Protein AF-A0A6V7NHJ5-F1 (afdb_monomer_lite)

InterPro domains:
  IPR012312 Hemerythrin-like [PF01814] (32-177)

pLDDT: mean 82.5, std 18.67, range [29.53, 98.19]

Structure (mmCIF, N/CA/C/O backbone):
data_AF-A0A6V7NHJ5-F1
#
_entry.id   AF-A0A6V7NHJ5-F1
#
loop_
_atom_site.group_PDB
_atom_site.id
_atom_site.type_symbol
_atom_site.label_atom_id
_atom_site.label_alt_id
_atom_site.label_comp_id
_atom_site.label_asym_id
_atom_site.label_entity_id
_atom_site.label_seq_id
_atom_site.pdbx_PDB_ins_code
_atom_site.Cartn_x
_atom_site.Cartn_y
_atom_site.Cartn_z
_atom_site.occupancy
_atom_site.B_iso_or_equiv
_atom_site.auth_seq_id
_atom_site.auth_comp_id
_atom_site.auth_asym_id
_atom_site.auth_atom_id
_atom_site.pdbx_PDB_model_num
ATOM 1 N N . MET A 1 1 ? 15.999 -22.457 -42.730 1.00 49.28 1 MET A N 1
ATOM 2 C CA . MET A 1 1 ? 14.654 -22.667 -42.147 1.00 49.28 1 MET A CA 1
ATOM 3 C C . MET A 1 1 ? 14.148 -21.430 -41.409 1.00 49.28 1 MET A C 1
ATOM 5 O O . MET A 1 1 ? 13.161 -20.886 -41.867 1.00 49.28 1 MET A O 1
ATOM 9 N N . LEU A 1 2 ? 14.834 -20.917 -40.376 1.00 40.62 2 LEU A N 1
ATOM 10 C CA . LEU A 1 2 ? 14.419 -19.699 -39.641 1.00 40.62 2 LEU A CA 1
ATOM 11 C C . LEU A 1 2 ? 14.193 -18.469 -40.549 1.00 40.62 2 LEU A C 1
ATOM 13 O O . LEU A 1 2 ? 13.114 -17.897 -40.543 1.00 40.62 2 LEU A O 1
ATOM 17 N N . ARG A 1 3 ? 15.122 -18.180 -41.473 1.00 47.75 3 ARG A N 1
ATOM 18 C CA . ARG A 1 3 ? 14.965 -17.109 -42.485 1.00 47.75 3 ARG A CA 1
ATOM 19 C C . ARG A 1 3 ? 13.782 -17.285 -43.456 1.00 47.75 3 ARG A C 1
ATOM 21 O O . ARG A 1 3 ? 13.310 -16.309 -44.022 1.00 47.75 3 ARG A O 1
ATOM 28 N N . TYR A 1 4 ? 13.321 -18.519 -43.677 1.00 51.75 4 TYR A N 1
ATOM 29 C CA . TYR A 1 4 ? 12.166 -18.808 -44.541 1.00 51.75 4 TYR A CA 1
ATOM 30 C C . TYR A 1 4 ? 10.847 -18.572 -43.789 1.00 51.75 4 TYR A C 1
ATOM 32 O O . TYR A 1 4 ? 9.878 -18.099 -44.377 1.00 51.75 4 TYR A O 1
ATOM 40 N N . VAL A 1 5 ? 10.837 -18.828 -42.476 1.00 51.75 5 VAL A N 1
ATOM 41 C CA . VAL A 1 5 ? 9.708 -18.529 -41.584 1.00 51.75 5 VAL A CA 1
ATOM 42 C C . VAL A 1 5 ? 9.553 -17.014 -41.398 1.00 51.75 5 VAL A C 1
ATOM 44 O O . VAL A 1 5 ? 8.453 -16.509 -41.607 1.00 51.75 5 VAL A O 1
ATOM 47 N N . ASP A 1 6 ? 10.650 -16.280 -41.168 1.00 47.84 6 ASP A N 1
ATOM 48 C CA . ASP A 1 6 ? 10.638 -14.806 -41.054 1.00 47.84 6 ASP A CA 1
ATOM 49 C C . ASP A 1 6 ? 10.132 -14.107 -42.328 1.00 47.84 6 ASP A C 1
ATOM 51 O O . ASP A 1 6 ? 9.503 -13.054 -42.264 1.00 47.84 6 ASP A O 1
ATOM 55 N N . SER A 1 7 ? 10.365 -14.704 -43.504 1.00 58.22 7 SER A N 1
ATOM 56 C CA . SER A 1 7 ? 9.897 -14.154 -44.786 1.00 58.22 7 SER A CA 1
ATOM 57 C C . SER A 1 7 ? 8.398 -14.348 -45.043 1.00 58.22 7 SER A C 1
ATOM 59 O O . SER A 1 7 ? 7.816 -13.618 -45.844 1.00 58.22 7 SER A O 1
ATOM 61 N N . ARG A 1 8 ? 7.764 -15.329 -44.381 1.00 58.19 8 ARG A N 1
ATOM 62 C CA . ARG A 1 8 ? 6.320 -15.606 -44.502 1.00 58.19 8 ARG A CA 1
ATOM 63 C C . ARG A 1 8 ? 5.488 -14.977 -43.392 1.00 58.19 8 ARG A C 1
ATOM 65 O O . ARG A 1 8 ? 4.298 -14.757 -43.595 1.00 58.19 8 ARG A O 1
ATOM 72 N N . PHE A 1 9 ? 6.108 -14.693 -42.254 1.00 51.91 9 PHE A N 1
ATOM 73 C CA . PHE A 1 9 ? 5.481 -14.056 -41.106 1.00 51.91 9 PHE A CA 1
ATOM 74 C C . PHE A 1 9 ? 6.387 -12.913 -40.652 1.00 51.91 9 PHE A C 1
ATOM 76 O O . PHE A 1 9 ? 7.114 -13.076 -39.670 1.00 51.91 9 PHE A O 1
ATOM 83 N N . PRO A 1 10 ? 6.412 -11.779 -41.383 1.00 55.50 10 PRO A N 1
ATOM 84 C CA . PRO A 1 10 ? 7.157 -10.622 -40.920 1.00 55.50 10 PRO A CA 1
ATOM 85 C C . PRO A 1 10 ? 6.683 -10.300 -39.502 1.00 55.50 10 PRO A C 1
ATOM 87 O O . PRO A 1 10 ? 5.477 -10.250 -39.243 1.00 55.50 10 PRO A O 1
ATOM 90 N N . GLY A 1 11 ? 7.635 -10.154 -38.578 1.00 56.56 11 GLY A N 1
ATOM 91 C CA . GLY A 1 11 ? 7.342 -9.782 -37.198 1.00 56.56 11 GLY A CA 1
ATOM 92 C C . GLY A 1 11 ? 6.470 -8.520 -37.128 1.00 56.56 11 GLY A C 1
ATOM 93 O O . GLY A 1 11 ? 6.380 -7.776 -38.113 1.00 56.56 11 GLY A O 1
ATOM 94 N N . PRO A 1 12 ? 5.806 -8.268 -35.985 1.00 54.78 12 PRO A N 1
ATOM 95 C CA . PRO A 1 12 ? 4.902 -7.133 -35.843 1.00 54.78 12 PRO A CA 1
ATOM 96 C C . PRO A 1 12 ? 5.583 -5.831 -36.301 1.00 54.78 12 PRO A C 1
ATOM 98 O O . PRO A 1 12 ? 6.786 -5.664 -36.070 1.00 54.78 12 PRO A O 1
ATOM 101 N N . PRO A 1 13 ? 4.850 -4.906 -36.958 1.00 66.31 13 PRO A N 1
ATOM 102 C CA . PRO A 1 13 ? 5.416 -3.658 -37.459 1.00 66.31 13 PRO A CA 1
ATOM 103 C C . PRO A 1 13 ? 6.257 -2.963 -36.387 1.00 66.31 13 PRO A C 1
ATOM 105 O O . PRO A 1 13 ? 5.873 -2.952 -35.219 1.00 66.31 13 PRO A O 1
ATOM 108 N N . ARG A 1 14 ? 7.369 -2.319 -36.764 1.00 58.28 14 ARG A N 1
ATOM 109 C CA . ARG A 1 14 ? 8.253 -1.623 -35.805 1.00 58.28 14 ARG A CA 1
ATOM 110 C C . ARG A 1 14 ? 7.494 -0.630 -34.909 1.00 58.28 14 ARG A C 1
ATOM 112 O O . ARG A 1 14 ? 7.851 -0.459 -33.752 1.00 58.28 14 ARG A O 1
ATOM 119 N N . ALA A 1 15 ? 6.419 -0.034 -35.430 1.00 56.22 15 ALA A N 1
ATOM 120 C CA . ALA A 1 15 ? 5.497 0.816 -34.678 1.00 56.22 15 ALA A CA 1
ATOM 121 C C . ALA A 1 15 ? 4.674 0.051 -33.621 1.00 56.22 15 ALA A C 1
ATOM 123 O O . ALA A 1 15 ? 4.505 0.547 -32.517 1.00 56.22 15 ALA A O 1
ATOM 124 N N . ALA A 1 16 ? 4.213 -1.167 -33.920 1.00 57.69 16 ALA A N 1
ATOM 125 C CA . ALA A 1 16 ? 3.508 -2.024 -32.965 1.00 57.69 16 ALA A CA 1
ATOM 126 C C . ALA A 1 16 ? 4.452 -2.561 -31.876 1.00 57.69 16 ALA A C 1
ATOM 128 O O . ALA A 1 16 ? 4.078 -2.611 -30.710 1.00 57.69 16 ALA A O 1
ATOM 129 N N . ALA A 1 17 ? 5.697 -2.892 -32.235 1.00 60.09 17 ALA A N 1
ATOM 130 C CA . ALA A 1 17 ? 6.727 -3.263 -31.264 1.00 60.09 17 ALA A CA 1
ATOM 131 C C . ALA A 1 17 ? 7.108 -2.085 -30.345 1.00 60.09 17 ALA A C 1
ATOM 133 O O . ALA A 1 17 ? 7.302 -2.280 -29.150 1.00 60.09 17 ALA A O 1
ATOM 134 N N . ALA A 1 18 ? 7.175 -0.862 -30.884 1.00 59.06 18 ALA A N 1
ATOM 135 C CA . ALA A 1 18 ? 7.404 0.353 -30.101 1.00 59.06 18 ALA A CA 1
ATOM 136 C C . ALA A 1 18 ? 6.207 0.718 -29.202 1.00 59.06 18 ALA A C 1
ATOM 138 O O . ALA A 1 18 ? 6.410 1.161 -28.077 1.00 59.06 18 ALA A O 1
ATOM 139 N N . ALA A 1 19 ? 4.972 0.495 -29.662 1.00 60.00 19 ALA A N 1
ATOM 140 C CA . ALA A 1 19 ? 3.767 0.714 -28.862 1.00 60.00 19 ALA A CA 1
ATOM 141 C C . ALA A 1 19 ? 3.663 -0.282 -27.696 1.00 60.00 19 ALA A C 1
ATOM 143 O O . ALA A 1 19 ? 3.526 0.137 -26.554 1.00 60.00 19 ALA A O 1
ATOM 144 N N . ALA A 1 20 ? 3.832 -1.583 -27.960 1.00 61.34 20 ALA A N 1
ATOM 145 C CA . ALA A 1 20 ? 3.822 -2.615 -26.919 1.00 61.34 20 ALA A CA 1
ATOM 146 C C . ALA A 1 20 ? 4.923 -2.389 -25.867 1.00 61.34 20 ALA A C 1
ATOM 148 O O . ALA A 1 20 ? 4.725 -2.605 -24.678 1.00 61.34 20 ALA A O 1
ATOM 149 N N . ALA A 1 21 ? 6.078 -1.901 -26.312 1.00 60.56 21 ALA A N 1
ATOM 150 C CA . ALA A 1 21 ? 7.181 -1.508 -25.456 1.00 60.56 21 ALA A CA 1
ATOM 151 C C . ALA A 1 21 ? 6.863 -0.314 -24.541 1.00 60.56 21 ALA A C 1
ATOM 153 O O . ALA A 1 21 ? 7.194 -0.348 -23.359 1.00 60.56 21 ALA A O 1
ATOM 154 N N . ALA A 1 22 ? 6.224 0.728 -25.078 1.00 62.66 22 ALA A N 1
ATOM 155 C CA . ALA A 1 22 ? 5.780 1.877 -24.292 1.00 62.66 22 ALA A CA 1
ATOM 156 C C . ALA A 1 22 ? 4.669 1.488 -23.297 1.00 62.66 22 ALA A C 1
ATOM 158 O O . ALA A 1 22 ? 4.636 1.984 -22.175 1.00 62.66 22 ALA A O 1
ATOM 159 N N . GLU A 1 23 ? 3.786 0.561 -23.679 1.00 69.75 23 GLU A N 1
ATOM 160 C CA . GLU A 1 23 ? 2.755 0.001 -22.795 1.00 69.75 23 GLU A CA 1
ATOM 161 C C . GLU A 1 23 ? 3.326 -0.881 -21.673 1.00 69.75 23 GLU A C 1
ATOM 163 O O . GLU A 1 23 ? 2.729 -0.967 -20.599 1.00 69.75 23 GLU A O 1
ATOM 168 N N . GLU A 1 24 ? 4.446 -1.567 -21.909 1.00 69.25 24 GLU A N 1
ATOM 169 C CA . GLU A 1 24 ? 5.162 -2.352 -20.896 1.00 69.25 24 GLU A CA 1
ATOM 170 C C . GLU A 1 24 ? 5.926 -1.451 -19.917 1.00 69.25 24 GLU A C 1
ATOM 172 O O . GLU A 1 24 ? 5.906 -1.680 -18.710 1.00 69.25 24 GLU A O 1
ATOM 177 N N . GLU A 1 25 ? 6.549 -0.390 -20.423 1.00 67.06 25 GLU A N 1
ATOM 178 C CA . GLU A 1 25 ? 7.221 0.625 -19.613 1.00 67.06 25 GLU A CA 1
ATOM 179 C C . GLU A 1 25 ? 6.237 1.333 -18.678 1.00 67.06 25 GLU A C 1
ATOM 181 O O . GLU A 1 25 ? 6.418 1.325 -17.460 1.00 67.06 25 GLU A O 1
ATOM 186 N N . ALA A 1 26 ? 5.123 1.815 -19.232 1.00 79.19 26 ALA A N 1
ATOM 187 C CA . ALA A 1 26 ? 4.056 2.414 -18.445 1.00 79.19 26 ALA A CA 1
ATOM 188 C C . ALA A 1 26 ? 3.448 1.428 -17.430 1.00 79.19 26 ALA A C 1
ATOM 190 O O . ALA A 1 26 ? 2.890 1.864 -16.426 1.00 79.19 26 ALA A O 1
ATOM 191 N N . ALA A 1 27 ? 3.542 0.111 -17.658 1.00 87.56 27 ALA A N 1
ATOM 192 C CA . ALA A 1 27 ? 2.976 -0.886 -16.753 1.00 87.56 27 ALA A CA 1
ATOM 193 C C . ALA A 1 27 ? 3.747 -1.000 -15.431 1.00 87.56 27 ALA A C 1
ATOM 195 O O . ALA A 1 27 ? 3.109 -1.177 -14.396 1.00 87.56 27 ALA A O 1
ATOM 196 N N . ALA A 1 28 ? 5.080 -0.873 -15.437 1.00 89.44 28 ALA A N 1
ATOM 197 C CA . ALA A 1 28 ? 5.877 -0.933 -14.210 1.00 89.44 28 ALA A CA 1
ATOM 198 C C . ALA A 1 28 ? 5.588 0.279 -13.309 1.00 89.44 28 ALA A C 1
ATOM 200 O O . ALA A 1 28 ? 5.172 0.106 -12.164 1.00 89.44 28 ALA A O 1
ATOM 201 N N . ALA A 1 29 ? 5.700 1.494 -13.854 1.00 89.56 29 ALA A N 1
ATOM 202 C CA . ALA A 1 29 ? 5.351 2.724 -13.143 1.00 89.56 29 ALA A CA 1
ATOM 203 C C . ALA A 1 29 ? 3.889 2.730 -12.672 1.00 89.56 29 ALA A C 1
ATOM 205 O O . ALA A 1 29 ? 3.602 3.080 -11.526 1.00 89.56 29 ALA A O 1
ATOM 206 N N . ALA A 1 30 ? 2.954 2.286 -13.521 1.00 92.12 30 ALA A N 1
ATOM 207 C CA . ALA A 1 30 ? 1.550 2.184 -13.138 1.00 92.12 30 ALA A CA 1
ATOM 208 C C . ALA A 1 30 ? 1.328 1.179 -12.002 1.00 92.12 30 ALA A C 1
ATOM 210 O O . ALA A 1 30 ? 0.534 1.461 -11.108 1.00 92.12 30 ALA A O 1
ATOM 211 N N . ALA A 1 31 ? 2.011 0.030 -12.001 1.00 94.38 31 ALA A N 1
ATOM 212 C CA . ALA A 1 31 ? 1.888 -0.957 -10.930 1.00 94.38 31 ALA A CA 1
ATOM 213 C C . ALA A 1 31 ? 2.309 -0.375 -9.572 1.00 94.38 31 ALA A C 1
ATOM 215 O O . ALA A 1 31 ? 1.587 -0.558 -8.589 1.00 94.38 31 ALA A O 1
ATOM 216 N N . VAL A 1 32 ? 3.416 0.373 -9.537 1.00 95.06 32 VAL A N 1
ATOM 217 C CA . VAL A 1 32 ? 3.924 1.038 -8.326 1.00 95.06 32 VAL A CA 1
ATOM 218 C C . VAL A 1 32 ? 2.963 2.136 -7.859 1.00 95.06 32 VAL A C 1
ATOM 220 O O . VAL A 1 32 ? 2.490 2.101 -6.726 1.00 95.06 32 VAL A O 1
ATOM 223 N N . ALA A 1 33 ? 2.534 3.030 -8.755 1.00 95.56 33 ALA A N 1
ATOM 224 C CA . ALA A 1 33 ? 1.576 4.086 -8.412 1.00 95.56 33 ALA A CA 1
ATOM 225 C C . ALA A 1 33 ? 0.209 3.536 -7.948 1.00 95.56 33 ALA A C 1
ATOM 227 O O . ALA A 1 33 ? -0.485 4.142 -7.130 1.00 95.56 33 ALA A O 1
ATOM 228 N N . LEU A 1 34 ? -0.223 2.381 -8.465 1.00 97.19 34 LEU A N 1
ATOM 229 C CA . LEU A 1 34 ? -1.427 1.696 -7.983 1.00 97.19 34 LEU A CA 1
ATOM 230 C C . LEU A 1 34 ? -1.197 1.089 -6.592 1.00 97.19 34 LEU A C 1
ATOM 232 O O . LEU A 1 34 ? -2.101 1.124 -5.753 1.00 97.19 34 LEU A O 1
ATOM 236 N N . GLN A 1 35 ? 0.009 0.593 -6.307 1.00 96.88 35 GLN A N 1
ATOM 237 C CA . GLN A 1 35 ? 0.378 0.143 -4.968 1.00 96.88 35 GLN A CA 1
ATOM 238 C C . GLN A 1 35 ? 0.323 1.281 -3.946 1.00 96.88 35 GLN A C 1
ATOM 240 O O . GLN A 1 35 ? -0.312 1.096 -2.905 1.00 96.88 35 GLN A O 1
ATOM 245 N N . HIS A 1 36 ? 0.855 2.462 -4.277 1.00 98.19 36 HIS A N 1
ATOM 246 C CA . HIS A 1 36 ? 0.766 3.662 -3.434 1.00 98.19 36 HIS A CA 1
ATOM 247 C C . HIS A 1 36 ? -0.685 3.990 -3.078 1.00 98.19 36 HIS A C 1
ATOM 249 O O . HIS A 1 36 ? -1.063 4.034 -1.907 1.00 98.19 36 HIS A O 1
ATOM 255 N N . ARG A 1 37 ? -1.549 4.111 -4.096 1.00 98.06 37 ARG A N 1
ATOM 256 C CA . ARG A 1 37 ? -2.974 4.443 -3.917 1.00 98.06 37 ARG A CA 1
ATOM 257 C C . ARG A 1 37 ? -3.714 3.439 -3.050 1.00 98.06 37 ARG A C 1
ATOM 259 O O . ARG A 1 37 ? -4.555 3.829 -2.238 1.00 98.06 37 ARG A O 1
ATOM 266 N N . SER A 1 38 ? -3.426 2.151 -3.235 1.00 97.88 38 SER A N 1
ATOM 267 C CA . SER A 1 38 ? -3.997 1.100 -2.398 1.00 97.88 38 SER A CA 1
ATOM 268 C C . SER A 1 38 ? -3.567 1.276 -0.940 1.00 97.88 38 SER A C 1
ATOM 270 O O . SER A 1 38 ? -4.423 1.298 -0.054 1.00 97.88 38 SER A O 1
ATOM 272 N N . VAL A 1 39 ? -2.267 1.456 -0.681 1.00 97.94 39 VAL A N 1
ATOM 273 C CA . VAL A 1 39 ? -1.730 1.655 0.675 1.00 97.94 39 VAL A CA 1
ATOM 274 C C . VAL A 1 39 ? -2.346 2.889 1.337 1.00 97.94 39 VAL A C 1
ATOM 276 O O . VAL A 1 39 ? -2.873 2.775 2.446 1.00 97.94 39 VAL A O 1
ATOM 279 N N . GLU A 1 40 ? -2.366 4.035 0.653 1.00 97.75 40 GLU A N 1
ATOM 280 C CA . GLU A 1 40 ? -2.943 5.279 1.177 1.00 97.75 40 GLU A CA 1
ATOM 281 C C . GLU A 1 40 ? -4.413 5.112 1.570 1.00 97.75 40 GLU A C 1
ATOM 283 O O . GLU A 1 40 ? -4.801 5.434 2.695 1.00 97.75 40 GLU A O 1
ATOM 288 N N . ARG A 1 41 ? -5.248 4.568 0.673 1.00 97.19 41 ARG A N 1
ATOM 289 C CA . ARG A 1 41 ? -6.686 4.408 0.942 1.00 97.19 41 ARG A CA 1
ATOM 290 C C . ARG A 1 41 ? -6.964 3.400 2.049 1.00 97.19 41 ARG A C 1
ATOM 292 O O . ARG A 1 41 ? -7.922 3.578 2.809 1.00 97.19 41 ARG A O 1
ATOM 299 N N . GLN A 1 42 ? -6.150 2.352 2.160 1.00 95.62 42 GLN A N 1
ATOM 300 C CA . GLN A 1 42 ? -6.255 1.384 3.250 1.00 95.62 42 GLN A CA 1
ATOM 301 C C . GLN A 1 42 ? -5.867 2.019 4.590 1.00 95.62 42 GLN A C 1
ATOM 303 O O . GLN A 1 42 ? -6.622 1.904 5.559 1.00 95.62 42 GLN A O 1
ATOM 308 N N . ALA A 1 43 ? -4.745 2.740 4.646 1.00 95.69 43 ALA A N 1
ATOM 309 C CA . ALA A 1 43 ? -4.301 3.455 5.841 1.00 95.69 43 ALA A CA 1
ATOM 310 C C . ALA A 1 43 ? -5.319 4.525 6.276 1.00 95.69 43 ALA A C 1
ATOM 312 O O . ALA A 1 43 ? -5.704 4.584 7.447 1.00 95.69 43 ALA A O 1
ATOM 313 N N . GLU A 1 44 ? -5.846 5.307 5.331 1.00 96.00 44 GLU A N 1
ATOM 314 C CA . GLU A 1 44 ? -6.907 6.284 5.581 1.00 96.00 44 GLU A CA 1
ATOM 315 C C . GLU A 1 44 ? -8.188 5.622 6.107 1.00 96.00 44 GLU A C 1
ATOM 317 O O . GLU A 1 44 ? -8.796 6.102 7.068 1.00 96.00 44 GLU A O 1
ATOM 322 N N . GLY A 1 45 ? -8.599 4.502 5.505 1.00 93.44 45 GLY A N 1
ATOM 323 C CA . GLY A 1 45 ? -9.742 3.715 5.962 1.00 93.44 45 GLY A CA 1
ATOM 324 C C . GLY A 1 45 ? -9.575 3.230 7.402 1.00 93.44 45 GLY A C 1
ATOM 325 O O . GLY A 1 45 ? -10.506 3.342 8.199 1.00 93.44 45 GLY A O 1
ATOM 326 N N . MET A 1 46 ? -8.383 2.757 7.774 1.00 93.88 46 MET A N 1
ATOM 327 C CA . MET A 1 46 ? -8.085 2.327 9.146 1.00 93.88 46 MET A CA 1
ATOM 328 C C . MET A 1 46 ? -8.067 3.493 10.133 1.00 93.88 46 MET A C 1
ATOM 330 O O . MET A 1 46 ? -8.630 3.376 11.222 1.00 93.88 46 MET A O 1
ATOM 334 N N . ALA A 1 47 ? -7.473 4.629 9.759 1.00 93.94 47 ALA A N 1
ATOM 335 C CA . ALA A 1 47 ? -7.454 5.830 10.590 1.00 93.94 47 ALA A CA 1
ATOM 336 C C . ALA A 1 47 ? -8.873 6.347 10.880 1.00 93.94 47 ALA A C 1
ATOM 338 O O . ALA A 1 47 ? -9.185 6.700 12.026 1.00 93.94 47 ALA A O 1
ATOM 339 N N . ARG A 1 48 ? -9.740 6.353 9.854 1.00 93.25 48 ARG A N 1
ATOM 340 C CA . ARG A 1 48 ? -11.167 6.688 9.978 1.00 93.25 48 ARG A CA 1
ATOM 341 C C . ARG A 1 48 ? -11.904 5.684 10.854 1.00 93.25 48 ARG A C 1
ATOM 343 O O . ARG A 1 48 ? -12.596 6.094 11.778 1.00 93.25 48 ARG A O 1
ATOM 350 N N . TRP A 1 49 ? -11.691 4.390 10.639 1.00 92.56 49 TRP A N 1
ATOM 351 C CA . TRP A 1 49 ? -12.321 3.344 11.442 1.00 92.56 49 TRP A CA 1
ATOM 352 C C . TRP A 1 49 ? -11.958 3.446 12.929 1.00 92.56 49 TRP A C 1
ATOM 354 O O . TRP A 1 49 ? -12.845 3.407 13.781 1.00 92.56 49 TRP A O 1
ATOM 364 N N . ALA A 1 50 ? -10.681 3.662 13.261 1.00 91.38 50 ALA A N 1
ATOM 365 C CA . ALA A 1 50 ? -10.249 3.868 14.644 1.00 91.38 50 ALA A CA 1
ATOM 366 C C . ALA A 1 50 ? -10.906 5.113 15.276 1.00 91.38 50 ALA A C 1
ATOM 368 O O . ALA A 1 50 ? -11.361 5.062 16.421 1.00 91.38 50 ALA A O 1
ATOM 369 N N . ALA A 1 51 ? -11.028 6.211 14.518 1.00 91.06 51 ALA A N 1
ATOM 370 C CA . ALA A 1 51 ? -11.715 7.423 14.971 1.00 91.06 51 ALA A CA 1
ATOM 371 C C . ALA A 1 51 ? -13.218 7.193 15.208 1.00 91.06 51 ALA A C 1
ATOM 373 O O . ALA A 1 51 ? -13.771 7.658 16.205 1.00 91.06 51 ALA A O 1
ATOM 374 N N . GLU A 1 52 ? -13.886 6.459 14.318 1.00 90.06 52 GLU A N 1
ATOM 375 C CA . GLU A 1 52 ? -15.302 6.108 14.453 1.00 90.06 52 GLU A CA 1
ATOM 376 C C . GLU A 1 52 ? -15.549 5.208 15.666 1.00 90.06 52 GLU A C 1
ATOM 378 O O . GLU A 1 52 ? -16.512 5.424 16.407 1.00 90.06 52 GLU A O 1
ATOM 383 N N . MET A 1 53 ? -14.656 4.246 15.922 1.00 87.56 53 MET A N 1
ATOM 384 C CA . MET A 1 53 ? -14.698 3.417 17.128 1.00 87.56 53 MET A CA 1
ATOM 385 C C . MET A 1 53 ? -14.581 4.267 18.400 1.00 87.56 53 MET A C 1
ATOM 387 O O . MET A 1 53 ? -15.361 4.061 19.335 1.00 87.56 53 MET A O 1
ATOM 391 N N . ALA A 1 54 ? -13.671 5.247 18.422 1.00 87.06 54 ALA A N 1
ATOM 392 C CA . ALA A 1 54 ? -13.518 6.173 19.545 1.00 87.06 54 ALA A CA 1
ATOM 393 C C . ALA A 1 54 ? -14.773 7.048 19.743 1.00 87.06 54 ALA A C 1
ATOM 395 O O . ALA A 1 54 ? -15.308 7.181 20.846 1.00 87.06 54 ALA A O 1
ATOM 396 N N . ALA A 1 55 ? -15.315 7.605 18.658 1.00 85.62 55 ALA A N 1
ATOM 397 C CA . ALA A 1 55 ? -16.513 8.441 18.711 1.00 85.62 55 ALA A CA 1
ATOM 398 C C . ALA A 1 55 ? -17.758 7.654 19.162 1.00 85.62 55 ALA A C 1
ATOM 400 O O . ALA A 1 55 ? -18.587 8.164 19.920 1.00 85.62 55 ALA A O 1
ATOM 401 N N . ALA A 1 56 ? -17.899 6.401 18.720 1.00 80.81 56 ALA A N 1
ATOM 402 C CA . ALA A 1 56 ? -18.998 5.527 19.120 1.00 80.81 56 ALA A CA 1
ATOM 403 C C . ALA A 1 56 ? -18.920 5.140 20.604 1.00 80.81 56 ALA A C 1
ATOM 405 O O . ALA A 1 56 ? -19.956 5.048 21.268 1.00 80.81 56 ALA A O 1
ATOM 406 N N . GLY A 1 57 ? -17.711 4.938 21.132 1.00 72.00 57 GLY A N 1
ATOM 407 C CA . GLY A 1 57 ? -17.489 4.677 22.550 1.00 72.00 57 GLY A CA 1
ATOM 408 C C . GLY A 1 57 ? -17.791 5.884 23.437 1.00 72.00 57 GLY A C 1
ATOM 409 O O . GLY A 1 57 ? -18.451 5.725 24.461 1.00 72.00 57 GLY A O 1
ATOM 410 N N . ALA A 1 58 ? -17.433 7.095 22.999 1.00 61.34 58 ALA A N 1
ATOM 411 C CA . ALA A 1 58 ? -17.760 8.338 23.707 1.00 61.34 58 ALA A CA 1
ATOM 412 C C . ALA A 1 58 ? -19.276 8.618 23.799 1.00 61.34 58 ALA A C 1
ATOM 414 O O . ALA A 1 58 ? -19.741 9.249 24.746 1.00 61.34 58 ALA A O 1
ATOM 415 N N . ARG A 1 59 ? -20.067 8.147 22.822 1.00 64.06 59 ARG A N 1
ATOM 416 C CA . ARG A 1 59 ? -21.522 8.391 22.743 1.00 64.06 59 ARG A CA 1
ATOM 417 C C . ARG A 1 59 ? -22.381 7.390 23.521 1.00 64.06 59 ARG A C 1
ATOM 419 O O . ARG A 1 59 ? -23.565 7.655 23.731 1.00 64.06 59 ARG A O 1
ATOM 426 N N . LYS A 1 60 ? -21.852 6.232 23.928 1.00 59.03 60 LYS A N 1
ATOM 427 C CA . LYS A 1 60 ? -22.660 5.184 24.574 1.00 59.03 60 LYS A CA 1
ATOM 428 C C . LYS A 1 60 ? -22.667 5.319 26.101 1.00 59.03 60 LYS A C 1
ATOM 430 O O . LYS A 1 60 ? -21.646 5.152 26.758 1.00 59.03 60 LYS A O 1
ATOM 435 N N . LYS A 1 61 ? -23.860 5.521 26.683 1.00 51.16 61 LYS A N 1
ATOM 436 C CA . LYS A 1 61 ? -24.127 5.212 28.102 1.00 51.16 61 LYS A CA 1
ATOM 437 C C . LYS A 1 61 ? -23.951 3.701 28.321 1.00 51.16 61 LYS A C 1
ATOM 439 O O . LYS A 1 61 ? -24.334 2.921 27.451 1.00 51.16 61 LYS A O 1
ATOM 444 N N . LYS A 1 62 ? -23.354 3.321 29.463 1.00 46.28 62 LYS A N 1
ATOM 445 C CA . LYS A 1 62 ? -23.082 1.943 29.935 1.00 46.28 62 LYS A CA 1
ATOM 446 C C . LYS A 1 62 ? -24.027 0.901 29.305 1.00 46.28 62 LYS A C 1
ATOM 448 O O . LYS A 1 62 ? -25.217 0.925 29.600 1.00 46.28 62 LYS A O 1
ATOM 453 N N . GLY A 1 63 ? -23.504 0.004 28.458 1.00 50.28 63 GLY A N 1
ATOM 454 C CA . GLY A 1 63 ? -24.294 -1.108 27.898 1.00 50.28 63 GLY A CA 1
ATOM 455 C C . GLY A 1 63 ? -24.049 -1.491 26.432 1.00 50.28 63 GLY A C 1
ATOM 456 O O . GLY A 1 63 ? -24.767 -2.341 25.912 1.00 50.28 63 GLY A O 1
ATOM 457 N N . ALA A 1 64 ? -23.061 -0.916 25.733 1.00 53.28 64 ALA A N 1
ATOM 458 C CA . ALA A 1 64 ? -22.628 -1.483 24.451 1.00 53.28 64 ALA A CA 1
ATOM 459 C C . ALA A 1 64 ? -22.213 -2.945 24.670 1.00 53.28 64 ALA A C 1
ATOM 461 O O . ALA A 1 64 ? -21.401 -3.191 25.557 1.00 53.28 64 ALA A O 1
ATOM 462 N N . ALA A 1 65 ? -22.722 -3.892 23.874 1.00 59.28 65 ALA A N 1
ATOM 463 C CA . ALA A 1 65 ? -22.252 -5.274 23.919 1.00 59.28 65 ALA A CA 1
ATOM 464 C C . ALA A 1 65 ? -20.732 -5.288 23.685 1.00 59.28 65 ALA A C 1
ATOM 466 O O . ALA A 1 65 ? -20.266 -5.127 22.555 1.00 59.28 65 ALA A O 1
ATOM 467 N N . THR A 1 66 ? -19.964 -5.434 24.764 1.00 64.31 66 THR A N 1
ATOM 468 C CA . THR A 1 66 ? -18.493 -5.405 24.806 1.00 64.31 66 THR A CA 1
ATOM 469 C C . THR A 1 66 ? -17.879 -6.354 23.774 1.00 64.31 66 THR A C 1
ATOM 471 O O . THR A 1 66 ? -16.850 -6.047 23.172 1.00 64.31 66 THR A O 1
ATOM 474 N N . GLY A 1 67 ? -18.579 -7.452 23.464 1.00 69.25 67 GLY A N 1
ATOM 475 C CA . GLY A 1 67 ? -18.226 -8.400 22.409 1.00 69.25 67 GLY A CA 1
ATOM 476 C C . GLY A 1 67 ? -18.151 -7.810 20.992 1.00 69.25 67 GLY A C 1
ATOM 477 O O . GLY A 1 67 ? -17.270 -8.208 20.232 1.00 69.25 67 GLY A O 1
ATOM 478 N N . VAL A 1 68 ? -19.005 -6.842 20.635 1.00 72.88 68 VAL A N 1
ATOM 479 C CA . VAL A 1 68 ? -18.981 -6.193 19.307 1.00 72.88 68 VAL A CA 1
ATOM 480 C C . VAL A 1 68 ? -17.746 -5.306 19.170 1.00 72.88 68 VAL A C 1
ATOM 482 O O . VAL A 1 68 ? -17.034 -5.394 18.176 1.00 72.88 68 VAL A O 1
ATOM 485 N N . VAL A 1 69 ? -17.436 -4.513 20.198 1.00 75.50 69 VAL A N 1
ATOM 486 C CA . VAL A 1 69 ? -16.262 -3.623 20.212 1.00 75.50 69 VAL A CA 1
ATOM 487 C C . VAL A 1 69 ? -14.964 -4.434 20.147 1.00 75.50 69 VAL A C 1
ATOM 489 O O . VAL A 1 69 ? -14.087 -4.140 19.337 1.00 75.50 69 VAL A O 1
ATOM 492 N N . ALA A 1 70 ? -14.876 -5.521 20.917 1.00 78.38 70 ALA A N 1
ATOM 493 C CA . ALA A 1 70 ? -13.735 -6.430 20.862 1.00 78.38 70 ALA A CA 1
ATOM 494 C C . ALA A 1 70 ? -13.594 -7.120 19.488 1.00 78.38 70 ALA A C 1
ATOM 496 O O . ALA A 1 70 ? -12.480 -7.344 19.010 1.00 78.38 70 ALA A O 1
ATOM 497 N N . ALA A 1 71 ? -14.708 -7.455 18.826 1.00 84.56 71 ALA A N 1
ATOM 498 C CA . ALA A 1 71 ? -14.685 -8.016 17.477 1.00 84.56 71 ALA A CA 1
ATOM 499 C C . ALA A 1 71 ? -14.203 -7.001 16.428 1.00 84.56 71 ALA A C 1
ATOM 501 O O . ALA A 1 71 ? -13.433 -7.381 15.545 1.00 84.56 71 ALA A O 1
ATOM 502 N N . GLU A 1 72 ? -14.610 -5.730 16.532 1.00 86.50 72 GLU A N 1
ATOM 503 C CA . GLU A 1 72 ? -14.077 -4.648 15.691 1.00 86.50 72 GLU A CA 1
ATOM 504 C C . GLU A 1 72 ? -12.572 -4.454 15.902 1.00 86.50 72 GLU A C 1
ATOM 506 O O . GLU A 1 72 ? -11.828 -4.472 14.925 1.00 86.50 72 GLU A O 1
ATOM 511 N N . GLY A 1 73 ? -12.093 -4.404 17.151 1.00 86.00 73 GLY A N 1
ATOM 512 C CA . GLY A 1 73 ? -10.656 -4.306 17.439 1.00 86.00 73 GLY A CA 1
ATOM 513 C C . GLY A 1 73 ? -9.845 -5.451 16.819 1.00 86.00 73 GLY A C 1
ATOM 514 O O . GLY A 1 73 ? -8.808 -5.225 16.196 1.00 86.00 73 GLY A O 1
ATOM 515 N N . ARG A 1 74 ? -10.350 -6.693 16.893 1.00 89.00 74 ARG A N 1
ATOM 516 C CA . ARG A 1 74 ? -9.713 -7.849 16.232 1.00 89.00 74 ARG A CA 1
ATOM 517 C C . ARG A 1 74 ? -9.700 -7.728 14.711 1.00 89.00 74 ARG A C 1
ATOM 519 O O . ARG A 1 74 ? -8.738 -8.172 14.086 1.00 89.00 74 ARG A O 1
ATOM 526 N N . ARG A 1 75 ? -10.760 -7.189 14.099 1.00 91.62 75 ARG A N 1
ATOM 527 C CA . ARG A 1 75 ? -10.787 -6.964 12.647 1.00 91.62 75 ARG A CA 1
ATOM 528 C C . ARG A 1 75 ? -9.800 -5.871 12.239 1.00 91.62 75 ARG A C 1
ATOM 530 O O . ARG A 1 75 ? -9.062 -6.094 11.284 1.00 91.62 75 ARG A O 1
ATOM 537 N N . LEU A 1 76 ? -9.745 -4.765 12.981 1.00 91.19 76 LEU A N 1
ATOM 538 C CA . LEU A 1 76 ? -8.778 -3.687 12.770 1.00 91.19 76 LEU A CA 1
ATOM 539 C C . LEU A 1 76 ? -7.346 -4.226 12.829 1.00 91.19 76 LEU A C 1
ATOM 541 O O . LEU A 1 76 ? -6.569 -3.983 11.915 1.00 91.19 76 LEU A O 1
ATOM 545 N N . GLY A 1 77 ? -7.021 -5.042 13.837 1.00 93.94 77 GLY A N 1
ATOM 546 C CA . GLY A 1 77 ? -5.683 -5.622 13.958 1.00 93.94 77 GLY A CA 1
ATOM 547 C C . GLY A 1 77 ? -5.306 -6.584 12.832 1.00 93.94 77 GLY A C 1
ATOM 548 O O . GLY A 1 77 ? -4.172 -6.551 12.361 1.00 93.94 77 GLY A O 1
ATOM 549 N N . ARG A 1 78 ? -6.250 -7.401 12.342 1.00 94.50 78 ARG A N 1
ATOM 550 C CA . ARG A 1 78 ? -6.003 -8.243 11.156 1.00 94.50 78 ARG A CA 1
ATOM 551 C C . ARG A 1 78 ? -5.747 -7.403 9.909 1.00 94.50 78 ARG A C 1
ATOM 553 O O . ARG A 1 78 ? -4.777 -7.658 9.207 1.00 94.50 78 ARG A O 1
ATOM 560 N N . ARG A 1 79 ? -6.590 -6.397 9.672 1.00 94.56 79 ARG A N 1
ATOM 561 C CA . ARG A 1 79 ? -6.465 -5.478 8.534 1.00 94.56 79 ARG A CA 1
ATOM 562 C C . ARG A 1 79 ? -5.147 -4.717 8.576 1.00 94.56 79 ARG A C 1
ATOM 564 O O . ARG A 1 79 ? -4.464 -4.648 7.567 1.00 94.56 79 ARG A O 1
ATOM 571 N N . TYR A 1 80 ? -4.754 -4.222 9.746 1.00 97.50 80 TYR A N 1
ATOM 572 C CA . TYR A 1 80 ? -3.464 -3.567 9.920 1.00 97.50 80 TYR A CA 1
ATOM 573 C C . TYR A 1 80 ? -2.294 -4.507 9.607 1.00 97.50 80 TYR A C 1
ATOM 575 O O . TYR A 1 80 ? -1.349 -4.101 8.944 1.00 9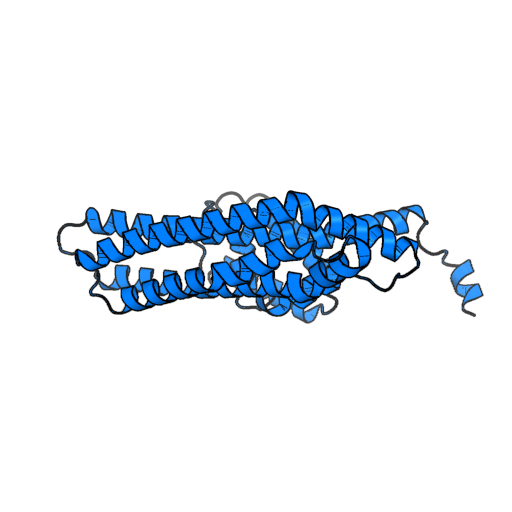7.50 80 TYR A O 1
ATOM 583 N N . GLY A 1 81 ? -2.380 -5.780 10.006 1.00 97.56 81 GLY A N 1
ATOM 584 C CA . GLY A 1 81 ? -1.407 -6.795 9.597 1.00 97.56 81 GLY A CA 1
ATOM 585 C C . GLY A 1 81 ? -1.290 -6.927 8.075 1.00 97.56 81 GLY A C 1
ATOM 586 O O . GLY A 1 81 ? -0.181 -6.893 7.556 1.00 97.56 81 GLY A O 1
ATOM 587 N N . GLU A 1 82 ? -2.420 -7.002 7.366 1.00 97.81 82 GLU A N 1
ATOM 588 C CA . GLU A 1 82 ? -2.455 -7.053 5.895 1.00 97.81 82 GLU A CA 1
ATOM 589 C C . GLU A 1 82 ? -1.833 -5.791 5.261 1.00 97.81 82 GLU A C 1
ATOM 591 O O . GLU A 1 82 ? -1.029 -5.911 4.340 1.00 97.81 82 GLU A O 1
ATOM 596 N N . LEU A 1 83 ? -2.131 -4.595 5.789 1.00 97.62 83 LEU A N 1
ATOM 597 C CA . LEU A 1 83 ? -1.527 -3.331 5.339 1.00 97.62 83 LEU A CA 1
ATOM 598 C C . LEU A 1 83 ? -0.007 -3.332 5.498 1.00 97.62 83 LEU A C 1
ATOM 600 O O . LEU A 1 83 ? 0.706 -3.000 4.557 1.00 97.62 83 LEU A O 1
ATOM 604 N N . VAL A 1 84 ? 0.485 -3.727 6.674 1.00 97.94 84 VAL A N 1
ATOM 605 C CA . VAL A 1 84 ? 1.924 -3.770 6.959 1.00 97.94 84 VAL A CA 1
ATOM 606 C C . VAL A 1 84 ? 2.644 -4.720 6.012 1.00 97.94 84 VAL A C 1
ATOM 608 O O . VAL A 1 84 ? 3.741 -4.412 5.563 1.00 97.94 84 VAL A O 1
ATOM 611 N N . GLU A 1 85 ? 2.043 -5.857 5.672 1.00 98.12 85 GLU A N 1
ATOM 612 C CA . GLU A 1 85 ? 2.642 -6.773 4.702 1.00 98.12 85 GLU A CA 1
ATOM 613 C C . GLU A 1 85 ? 2.764 -6.150 3.308 1.00 98.12 85 GLU A C 1
ATOM 615 O O . GLU A 1 85 ? 3.824 -6.270 2.698 1.00 98.12 85 GLU A O 1
ATOM 620 N N . VAL A 1 86 ? 1.739 -5.427 2.841 1.00 97.88 86 VAL A N 1
ATOM 621 C CA . VAL A 1 86 ? 1.794 -4.710 1.554 1.00 97.88 86 VAL A CA 1
ATOM 622 C C . VAL A 1 86 ? 2.837 -3.587 1.586 1.00 97.88 86 VAL A C 1
ATOM 624 O O . VAL A 1 86 ? 3.594 -3.447 0.632 1.00 97.88 86 VAL A O 1
ATOM 627 N N . MET A 1 87 ? 2.929 -2.822 2.679 1.00 97.56 87 MET A N 1
ATOM 628 C CA . MET A 1 87 ? 3.922 -1.745 2.833 1.00 97.56 87 MET A CA 1
ATOM 629 C C . MET A 1 87 ? 5.361 -2.274 2.874 1.00 97.56 87 MET A C 1
ATOM 631 O O . MET A 1 87 ? 6.255 -1.713 2.251 1.00 97.56 87 MET A O 1
ATOM 635 N N . LEU A 1 88 ? 5.602 -3.371 3.597 1.00 97.25 88 LEU A N 1
ATOM 636 C CA . LEU A 1 88 ? 6.930 -3.984 3.659 1.00 97.25 88 LEU A CA 1
ATOM 637 C C . LEU A 1 88 ? 7.326 -4.617 2.326 1.00 97.25 88 LEU A C 1
ATOM 639 O O . LEU A 1 88 ? 8.508 -4.654 1.995 1.00 97.25 88 LEU A O 1
ATOM 643 N N . GLU A 1 89 ? 6.366 -5.164 1.584 1.00 97.44 89 GLU A N 1
ATOM 644 C CA . GLU A 1 89 ? 6.629 -5.664 0.241 1.00 97.44 89 GLU A CA 1
ATOM 645 C C . GLU A 1 89 ? 6.912 -4.536 -0.748 1.00 97.44 89 GLU A C 1
ATOM 647 O O . GLU A 1 89 ? 7.838 -4.678 -1.536 1.00 97.44 89 GLU A O 1
ATOM 652 N N . HIS A 1 90 ? 6.174 -3.427 -0.672 1.00 97.38 90 HIS A N 1
ATOM 653 C CA . HIS A 1 90 ? 6.438 -2.217 -1.447 1.00 97.38 90 HIS A CA 1
ATOM 654 C C . HIS A 1 90 ? 7.898 -1.759 -1.282 1.00 97.38 90 HIS A C 1
ATOM 656 O O . HIS A 1 90 ? 8.656 -1.831 -2.245 1.00 97.38 90 HIS A O 1
ATOM 662 N N . ALA A 1 91 ? 8.338 -1.482 -0.050 1.00 96.75 91 ALA A N 1
ATOM 663 C CA . ALA A 1 91 ? 9.720 -1.078 0.224 1.00 96.75 91 ALA A CA 1
ATOM 664 C C . ALA A 1 91 ? 10.757 -2.091 -0.306 1.00 96.75 91 ALA A C 1
ATOM 666 O O . ALA A 1 91 ? 11.765 -1.736 -0.916 1.00 96.75 91 ALA A O 1
ATOM 667 N N . ARG A 1 92 ? 10.499 -3.397 -0.134 1.00 96.81 92 ARG A N 1
ATOM 668 C CA . ARG A 1 92 ? 11.388 -4.456 -0.649 1.00 96.81 92 ARG A CA 1
ATOM 669 C C . ARG A 1 92 ? 11.412 -4.532 -2.169 1.00 96.81 92 ARG A C 1
ATOM 671 O O . ARG A 1 92 ? 12.447 -4.895 -2.724 1.00 96.81 92 ARG A O 1
ATOM 678 N N . MET A 1 93 ? 10.282 -4.299 -2.828 1.00 96.75 93 MET A N 1
ATOM 679 C CA . MET A 1 93 ? 10.181 -4.278 -4.284 1.00 96.75 93 MET A CA 1
ATOM 680 C C . MET A 1 93 ? 11.061 -3.158 -4.828 1.00 96.75 93 MET A C 1
ATOM 682 O O . MET A 1 93 ? 11.864 -3.399 -5.728 1.00 96.75 93 MET A O 1
ATOM 686 N N . GLU A 1 94 ? 11.022 -1.985 -4.211 1.00 97.00 94 GLU A N 1
ATOM 687 C CA . GLU A 1 94 ? 11.851 -0.860 -4.625 1.00 97.00 94 GLU A CA 1
ATOM 688 C C . GLU A 1 94 ? 13.331 -1.120 -4.386 1.00 97.00 94 GLU A C 1
ATOM 690 O O . GLU A 1 94 ? 14.139 -1.018 -5.308 1.00 97.00 94 GLU A O 1
ATOM 695 N N . GLU A 1 95 ? 13.687 -1.574 -3.185 1.00 96.00 95 GLU A N 1
ATOM 696 C CA . GLU A 1 95 ? 15.066 -1.893 -2.811 1.00 96.00 95 GLU A CA 1
ATOM 697 C C . GLU A 1 95 ? 15.690 -2.996 -3.681 1.00 96.00 95 GLU A C 1
ATOM 699 O O . GLU A 1 95 ? 16.912 -3.037 -3.849 1.00 96.00 95 GLU A O 1
ATOM 704 N N . ARG A 1 96 ? 14.875 -3.904 -4.235 1.00 94.62 96 ARG A N 1
ATOM 705 C CA . ARG A 1 96 ? 15.343 -5.035 -5.055 1.00 94.62 96 ARG A CA 1
ATOM 706 C C . ARG A 1 96 ? 15.259 -4.797 -6.555 1.00 94.62 96 ARG A C 1
ATOM 708 O O . ARG A 1 96 ? 16.039 -5.411 -7.280 1.00 94.62 96 ARG A O 1
ATOM 715 N N . VAL A 1 97 ? 14.327 -3.966 -7.013 1.00 92.56 97 VAL A N 1
ATOM 716 C CA . VAL A 1 97 ? 14.038 -3.772 -8.440 1.00 92.56 97 VAL A CA 1
ATOM 717 C C . VAL A 1 97 ? 14.335 -2.336 -8.858 1.00 92.56 97 VAL A C 1
ATOM 719 O O . VAL A 1 97 ? 15.235 -2.121 -9.669 1.00 92.56 97 VAL A O 1
ATOM 722 N N . LEU A 1 98 ? 13.642 -1.346 -8.289 1.00 92.62 98 LEU A N 1
ATOM 723 C CA . LEU A 1 98 ? 13.745 0.049 -8.738 1.00 92.62 98 LEU A CA 1
ATOM 724 C C . LEU A 1 98 ? 15.093 0.676 -8.374 1.00 92.62 98 LEU A C 1
ATOM 726 O O . LEU A 1 98 ? 15.804 1.171 -9.251 1.00 92.62 98 LEU A O 1
ATOM 730 N N . PHE A 1 99 ? 15.481 0.634 -7.099 1.00 94.69 99 PHE A N 1
ATOM 731 C CA . PHE A 1 99 ? 16.684 1.309 -6.612 1.00 94.69 99 PHE A CA 1
ATOM 732 C C . PHE A 1 99 ? 17.958 0.791 -7.292 1.00 94.69 99 PHE A C 1
ATOM 734 O O . PHE A 1 99 ? 18.755 1.613 -7.743 1.00 94.69 99 PHE A O 1
ATOM 741 N N . PRO A 1 100 ? 18.167 -0.529 -7.484 1.00 91.81 100 PRO A N 1
ATOM 742 C CA . PRO A 1 100 ? 19.344 -1.017 -8.203 1.00 91.81 100 PRO A CA 1
ATOM 743 C C . PRO A 1 100 ? 19.411 -0.584 -9.672 1.00 91.81 100 PRO A C 1
ATOM 745 O O . PRO A 1 100 ? 20.500 -0.539 -10.247 1.00 91.81 100 PRO A O 1
ATOM 748 N N . VAL A 1 101 ? 18.276 -0.310 -10.319 1.00 89.06 101 VAL A N 1
ATOM 749 C CA . VAL A 1 101 ? 18.258 0.258 -11.676 1.00 89.06 101 VAL A CA 1
ATOM 750 C C . VAL A 1 101 ? 18.680 1.717 -11.620 1.00 89.06 101 VAL A C 1
ATOM 752 O O . VAL A 1 101 ? 19.662 2.081 -12.262 1.00 89.06 101 VAL A O 1
ATOM 755 N N . LEU A 1 102 ? 18.012 2.514 -10.789 1.00 91.19 102 LEU A N 1
ATOM 756 C CA . LEU A 1 102 ? 18.258 3.948 -10.641 1.00 91.19 102 LEU A CA 1
ATOM 757 C C . LEU A 1 102 ? 19.699 4.271 -10.225 1.00 91.19 102 LEU A C 1
ATOM 759 O O . LEU A 1 102 ? 20.334 5.152 -10.802 1.00 91.19 102 LEU A O 1
ATOM 763 N N . GLU A 1 103 ? 20.253 3.517 -9.276 1.00 91.25 103 GLU A N 1
ATOM 764 C CA . GLU A 1 103 ? 21.633 3.678 -8.804 1.00 91.25 103 GLU A CA 1
ATOM 765 C C . GLU A 1 103 ? 22.677 3.345 -9.886 1.00 91.25 103 GLU A C 1
ATOM 767 O O . GLU A 1 103 ? 23.805 3.838 -9.829 1.00 91.25 103 GLU A O 1
ATOM 772 N N . ARG A 1 104 ? 22.318 2.523 -10.885 1.00 86.94 104 ARG A N 1
ATOM 773 C CA . ARG A 1 104 ? 23.192 2.202 -12.026 1.00 86.94 104 ARG A CA 1
ATOM 774 C C . ARG A 1 104 ? 23.086 3.209 -13.166 1.00 86.94 104 ARG A C 1
ATOM 776 O O . ARG A 1 104 ? 24.090 3.439 -13.832 1.00 86.94 104 ARG A O 1
ATOM 783 N N . THR A 1 105 ? 21.900 3.756 -13.422 1.00 85.12 105 THR A N 1
ATOM 784 C CA . THR A 1 105 ? 21.607 4.504 -14.658 1.00 85.12 105 THR A CA 1
ATOM 785 C C . THR A 1 105 ? 21.459 6.011 -14.469 1.00 85.12 105 THR A C 1
ATOM 787 O O . THR A 1 105 ? 21.711 6.750 -15.415 1.00 85.12 105 THR A O 1
ATOM 790 N N . ALA A 1 106 ? 21.049 6.481 -13.287 1.00 82.25 106 ALA A N 1
ATOM 791 C CA . ALA A 1 106 ? 20.833 7.901 -13.021 1.00 82.25 106 ALA A CA 1
ATOM 792 C C . ALA A 1 106 ? 22.055 8.524 -12.329 1.00 82.25 106 ALA A C 1
ATOM 794 O O . ALA A 1 106 ? 22.943 9.068 -12.983 1.00 82.25 106 ALA A O 1
ATOM 795 N N . HIS A 1 107 ? 22.120 8.451 -10.999 1.00 83.31 107 HIS A N 1
ATOM 796 C CA . HIS A 1 107 ? 23.274 8.896 -10.223 1.00 83.31 107 HIS A CA 1
ATOM 797 C C . HIS A 1 107 ? 23.375 8.128 -8.908 1.00 83.31 107 HIS A C 1
ATOM 799 O O . HIS A 1 107 ? 22.368 7.774 -8.294 1.00 83.31 107 HIS A O 1
ATOM 805 N N . ARG A 1 108 ? 24.611 7.914 -8.447 1.00 85.94 108 ARG A N 1
ATOM 806 C CA . ARG A 1 108 ? 24.860 7.226 -7.182 1.00 85.94 108 ARG A CA 1
ATOM 807 C C . ARG A 1 108 ? 24.290 8.032 -6.013 1.00 85.94 108 ARG A C 1
ATOM 809 O O . ARG A 1 108 ? 24.691 9.175 -5.799 1.00 85.94 108 ARG A O 1
ATOM 816 N N . GLY A 1 109 ? 23.437 7.403 -5.215 1.00 88.31 109 GLY A N 1
ATOM 817 C CA . GLY A 1 109 ? 22.797 7.967 -4.033 1.00 88.31 109 GLY A CA 1
ATOM 818 C C . GLY A 1 109 ? 21.407 8.553 -4.270 1.00 88.31 109 GLY A C 1
ATOM 819 O O . GLY A 1 109 ? 20.851 9.098 -3.316 1.00 88.31 109 GLY A O 1
ATOM 820 N N . VAL A 1 110 ? 20.843 8.435 -5.478 1.00 91.62 110 VAL A N 1
ATOM 821 C CA . VAL A 1 110 ? 19.498 8.942 -5.804 1.00 91.62 110 VAL A CA 1
ATOM 822 C C . VAL A 1 110 ? 18.412 8.334 -4.913 1.00 91.62 110 VAL A C 1
ATOM 824 O O . VAL A 1 110 ? 17.477 9.026 -4.524 1.00 91.62 110 VAL A O 1
ATOM 827 N N . CYS A 1 111 ? 18.574 7.075 -4.496 1.00 94.19 111 CYS A N 1
ATOM 828 C CA . CYS A 1 111 ? 17.589 6.365 -3.674 1.00 94.19 111 CYS A CA 1
ATOM 829 C C . CYS A 1 111 ? 17.865 6.469 -2.165 1.00 94.19 111 CYS A C 1
ATOM 831 O O . CYS A 1 111 ? 17.176 5.848 -1.357 1.00 94.19 111 CYS A O 1
ATOM 833 N N . LYS A 1 112 ? 18.890 7.226 -1.742 1.00 93.00 112 LYS A N 1
ATOM 834 C CA . LYS A 1 112 ? 19.328 7.248 -0.336 1.00 93.00 112 LYS A CA 1
ATOM 835 C C . LYS A 1 112 ? 18.264 7.811 0.611 1.00 93.00 112 LYS A C 1
ATOM 837 O O . LYS A 1 112 ? 18.175 7.339 1.743 1.00 93.00 112 LYS A O 1
ATOM 842 N N . ALA A 1 113 ? 17.513 8.824 0.177 1.00 92.62 113 ALA A N 1
ATOM 843 C CA . ALA A 1 113 ? 16.466 9.450 0.986 1.00 92.62 113 ALA A CA 1
ATOM 844 C C . ALA A 1 113 ? 15.288 8.489 1.215 1.00 92.62 113 ALA A C 1
ATOM 846 O O . ALA A 1 113 ? 15.020 8.160 2.370 1.00 92.62 113 ALA A O 1
ATOM 847 N N . ALA A 1 114 ? 14.719 7.946 0.132 1.00 92.56 114 ALA A N 1
ATOM 848 C CA . ALA A 1 114 ? 13.639 6.956 0.164 1.00 92.56 114 ALA A CA 1
ATOM 849 C C . ALA A 1 114 ? 14.014 5.714 0.996 1.00 92.56 114 ALA A C 1
ATOM 851 O O . ALA A 1 114 ? 13.324 5.339 1.940 1.00 92.56 114 ALA A O 1
ATOM 852 N N . ASN A 1 115 ? 15.210 5.152 0.785 1.00 93.50 115 ASN A N 1
ATOM 853 C CA . ASN A 1 115 ? 15.683 4.021 1.589 1.00 93.50 115 ASN A CA 1
ATOM 854 C C . ASN A 1 115 ? 15.840 4.368 3.088 1.00 93.50 115 ASN A C 1
ATOM 856 O O . ASN A 1 115 ? 15.608 3.546 3.975 1.00 93.50 115 ASN A O 1
ATOM 860 N N . ALA A 1 116 ? 16.238 5.604 3.409 1.00 93.81 116 ALA A N 1
ATOM 861 C CA . ALA A 1 116 ? 16.296 6.053 4.795 1.00 93.81 116 ALA A CA 1
ATOM 862 C C . ALA A 1 116 ? 14.899 6.281 5.395 1.00 93.81 116 ALA A C 1
ATOM 864 O O . ALA A 1 116 ? 14.767 6.226 6.616 1.00 93.81 116 ALA A O 1
ATOM 865 N N . GLU A 1 117 ? 13.877 6.568 4.590 1.00 92.81 117 GLU A N 1
ATOM 866 C CA . GLU A 1 117 ? 12.476 6.689 5.024 1.00 92.81 117 GLU A CA 1
ATOM 867 C C . GLU A 1 117 ? 11.911 5.342 5.438 1.00 92.81 117 GLU A C 1
ATOM 869 O O . GLU A 1 117 ? 11.442 5.224 6.570 1.00 92.81 117 GLU A O 1
ATOM 874 N N . HIS A 1 118 ? 12.121 4.298 4.631 1.00 93.69 118 HIS A N 1
ATOM 875 C CA . HIS A 1 118 ? 11.739 2.924 4.983 1.00 93.69 118 HIS A CA 1
ATOM 876 C C . HIS A 1 118 ? 12.251 2.519 6.373 1.00 93.69 118 HIS A C 1
ATOM 878 O O . HIS A 1 118 ? 11.523 1.961 7.199 1.00 93.69 118 HIS A O 1
ATOM 884 N N . ALA A 1 119 ? 13.513 2.848 6.669 1.00 91.50 119 ALA A N 1
ATOM 885 C CA . ALA A 1 119 ? 14.122 2.568 7.965 1.00 91.50 119 ALA A CA 1
ATOM 886 C C . ALA A 1 119 ? 13.520 3.403 9.112 1.00 91.50 119 ALA A C 1
ATOM 888 O O . ALA A 1 119 ? 13.411 2.906 10.237 1.00 91.50 119 ALA A O 1
ATOM 889 N N . ARG A 1 120 ? 13.135 4.661 8.850 1.00 92.75 120 ARG A N 1
ATOM 890 C CA . ARG A 1 120 ? 12.526 5.563 9.845 1.00 92.75 120 ARG A CA 1
ATOM 891 C C . ARG A 1 120 ? 11.077 5.206 10.161 1.00 92.75 120 ARG A C 1
ATOM 893 O O . ARG A 1 120 ? 10.663 5.381 11.308 1.00 92.75 120 ARG A O 1
ATOM 900 N N . ASP A 1 121 ? 10.335 4.679 9.195 1.00 92.75 121 ASP A N 1
ATOM 901 C CA . ASP A 1 121 ? 8.919 4.347 9.373 1.00 92.75 121 ASP A CA 1
ATOM 902 C C . ASP A 1 121 ? 8.706 2.997 10.064 1.00 92.75 121 ASP A C 1
ATOM 904 O O . ASP A 1 121 ? 7.695 2.788 10.742 1.00 92.75 121 ASP A O 1
ATOM 908 N N . LEU A 1 122 ? 9.684 2.090 9.997 1.00 92.94 122 LEU A N 1
ATOM 909 C CA . LEU A 1 122 ? 9.589 0.770 10.623 1.00 92.94 122 LEU A CA 1
ATOM 910 C C . LEU A 1 122 ? 9.315 0.818 12.149 1.00 92.94 122 LEU A C 1
ATOM 912 O O . LEU A 1 122 ? 8.440 0.079 12.616 1.00 92.94 122 LEU A O 1
ATOM 916 N N . PRO A 1 123 ? 9.980 1.668 12.960 1.00 95.00 123 PRO A N 1
ATOM 917 C CA . PRO A 1 123 ? 9.603 1.880 14.359 1.00 95.00 123 PRO A CA 1
ATOM 918 C C . PRO A 1 123 ? 8.155 2.345 14.557 1.00 95.00 123 PRO A C 1
ATOM 920 O O . PRO A 1 123 ? 7.494 1.870 15.480 1.00 95.00 123 PRO A O 1
ATOM 923 N N . MET A 1 124 ? 7.644 3.232 13.697 1.00 95.19 124 MET A N 1
ATOM 924 C CA . MET A 1 124 ? 6.263 3.722 13.784 1.00 95.19 124 MET A CA 1
ATOM 925 C C . MET A 1 124 ? 5.259 2.605 13.486 1.00 95.19 124 MET A C 1
ATOM 927 O O . MET A 1 124 ? 4.311 2.408 14.248 1.00 95.19 124 MET A O 1
ATOM 931 N N . ILE A 1 125 ? 5.512 1.828 12.430 1.00 96.50 125 ILE A N 1
ATOM 932 C CA . ILE A 1 125 ? 4.712 0.660 12.047 1.00 96.50 125 ILE A CA 1
ATOM 933 C C . ILE A 1 125 ? 4.645 -0.355 13.199 1.00 96.50 125 ILE A C 1
ATOM 935 O O . ILE A 1 125 ? 3.574 -0.836 13.580 1.00 96.50 125 ILE A O 1
ATOM 939 N N . ASN A 1 126 ? 5.791 -0.656 13.812 1.00 96.62 126 ASN A N 1
ATOM 940 C CA . ASN A 1 126 ? 5.839 -1.555 14.962 1.00 96.62 126 ASN A CA 1
ATOM 941 C C . ASN A 1 126 ? 5.120 -0.966 16.184 1.00 96.62 126 ASN A C 1
ATOM 943 O O . ASN A 1 126 ? 4.393 -1.689 16.859 1.00 96.62 126 ASN A O 1
ATOM 947 N N . GLY A 1 127 ? 5.255 0.337 16.440 1.00 97.19 127 GLY A N 1
ATOM 948 C CA . GLY A 1 127 ? 4.547 1.021 17.523 1.00 97.19 127 GLY A CA 1
ATOM 949 C C . GLY A 1 127 ? 3.028 0.893 17.405 1.00 97.19 127 GLY A C 1
ATOM 950 O O . GLY A 1 127 ? 2.370 0.492 18.362 1.00 97.19 127 GLY A O 1
ATOM 951 N N . ILE A 1 128 ? 2.474 1.126 16.213 1.00 97.62 128 ILE A N 1
ATOM 952 C CA . ILE A 1 128 ? 1.035 0.968 15.947 1.00 97.62 128 ILE A CA 1
ATOM 953 C C . ILE A 1 128 ? 0.594 -0.490 16.142 1.00 97.62 128 ILE A C 1
ATOM 955 O O . ILE A 1 128 ? -0.468 -0.754 16.711 1.00 97.62 128 ILE A O 1
ATOM 959 N N . LYS A 1 129 ? 1.413 -1.460 15.717 1.00 96.50 129 LYS A N 1
ATOM 960 C CA . LYS A 1 129 ? 1.142 -2.886 15.951 1.00 96.50 129 LYS A CA 1
ATOM 961 C C . LYS A 1 129 ? 1.041 -3.212 17.444 1.00 96.50 129 LYS A C 1
ATOM 963 O O . LYS A 1 129 ? 0.150 -3.969 17.838 1.00 96.50 129 LYS A O 1
ATOM 968 N N . GLU A 1 130 ? 1.926 -2.657 18.268 1.00 97.12 130 GLU A N 1
ATOM 969 C CA . GLU A 1 130 ? 1.886 -2.838 19.724 1.00 97.12 130 GLU A CA 1
ATOM 970 C C . GLU A 1 130 ? 0.703 -2.103 20.376 1.00 97.12 130 GLU A C 1
ATOM 972 O O . GLU A 1 130 ? 0.066 -2.658 21.277 1.00 97.12 130 GLU A O 1
ATOM 977 N N . ASP A 1 131 ? 0.322 -0.923 19.880 1.00 95.31 131 ASP A N 1
ATOM 978 C CA . ASP A 1 131 ? -0.881 -0.213 20.340 1.00 95.31 131 ASP A CA 1
ATOM 979 C C . ASP A 1 131 ? -2.146 -1.046 20.080 1.00 95.31 131 ASP A C 1
ATOM 981 O O . ASP A 1 131 ? -3.001 -1.201 20.956 1.00 95.31 131 ASP A O 1
ATOM 985 N N . ILE A 1 132 ? -2.247 -1.655 18.894 1.00 94.50 132 ILE A N 1
ATOM 986 C CA . ILE A 1 132 ? -3.349 -2.557 18.540 1.00 94.50 132 ILE A CA 1
ATOM 987 C C . ILE A 1 132 ? -3.363 -3.781 19.457 1.00 94.50 132 ILE A C 1
ATOM 989 O O . ILE A 1 132 ? -4.420 -4.139 19.973 1.00 94.50 132 ILE A O 1
ATOM 993 N N . LYS A 1 133 ? -2.219 -4.435 19.691 1.00 93.44 133 LYS A N 1
ATOM 994 C CA . LYS A 1 133 ? -2.146 -5.579 20.619 1.00 93.44 133 LYS A CA 1
ATOM 995 C C . LYS A 1 133 ? -2.597 -5.195 22.025 1.00 93.44 133 LYS A C 1
ATOM 997 O O . LYS A 1 133 ? -3.346 -5.950 22.642 1.00 93.44 133 LYS A O 1
ATOM 1002 N N . SER A 1 134 ? -2.188 -4.020 22.495 1.00 92.81 134 SER A N 1
ATOM 1003 C CA . SER A 1 134 ? -2.599 -3.478 23.791 1.00 92.81 134 SER A CA 1
ATOM 1004 C C . SER A 1 134 ? -4.115 -3.283 23.839 1.00 92.81 134 SER A C 1
ATOM 1006 O O . SER A 1 134 ? -4.774 -3.781 24.747 1.00 92.81 134 SER A O 1
ATOM 1008 N N . LEU A 1 135 ? -4.707 -2.686 22.801 1.00 90.44 135 LEU A N 1
ATOM 1009 C CA . LEU A 1 135 ? -6.161 -2.538 22.680 1.00 90.44 135 LEU A CA 1
ATOM 1010 C C . LEU A 1 135 ? -6.916 -3.873 22.733 1.00 90.44 135 LEU A C 1
ATOM 1012 O O . LEU A 1 135 ? -8.028 -3.919 23.255 1.00 90.44 135 LEU A O 1
ATOM 1016 N N . LEU A 1 136 ? -6.346 -4.964 22.213 1.00 88.88 136 LEU A N 1
ATOM 1017 C CA . LEU A 1 136 ? -7.004 -6.277 22.206 1.00 88.88 136 LEU A CA 1
ATOM 1018 C C . LEU A 1 136 ? -7.115 -6.927 23.590 1.00 88.88 136 LEU A C 1
ATOM 1020 O O . LEU A 1 136 ? -7.976 -7.791 23.767 1.00 88.88 136 LEU A O 1
ATOM 1024 N N . VAL A 1 137 ? -6.266 -6.537 24.544 1.00 89.81 137 VAL A N 1
ATOM 1025 C CA . VAL A 1 137 ? -6.281 -7.063 25.922 1.00 89.81 137 VAL A CA 1
ATOM 1026 C C . VAL A 1 137 ? -6.965 -6.121 26.914 1.00 89.81 137 VAL A C 1
ATOM 1028 O O . VAL A 1 137 ? -7.241 -6.513 28.045 1.00 89.81 137 VAL A O 1
ATOM 1031 N N . MET A 1 138 ? -7.258 -4.888 26.499 1.00 88.50 138 MET A N 1
ATOM 1032 C CA . MET A 1 138 ? -7.959 -3.902 27.315 1.00 88.50 138 MET A CA 1
ATOM 1033 C C . MET A 1 138 ? -9.458 -4.201 27.417 1.00 88.50 138 MET A C 1
ATOM 1035 O O . MET A 1 138 ? -10.093 -4.696 26.483 1.00 88.50 138 MET A O 1
ATOM 1039 N N . GLU A 1 139 ? -10.055 -3.825 28.549 1.00 85.31 139 GLU A N 1
ATOM 1040 C CA . GLU A 1 139 ? -11.500 -3.913 28.732 1.00 85.31 139 GLU A CA 1
ATOM 1041 C C . GLU A 1 139 ? -12.213 -2.864 27.865 1.00 85.31 139 GLU A C 1
ATOM 1043 O O . GLU A 1 139 ? -12.102 -1.649 28.075 1.00 85.31 139 GLU A O 1
ATOM 1048 N N . ALA A 1 140 ? -12.952 -3.348 26.867 1.00 82.31 140 ALA A N 1
ATOM 1049 C CA . ALA A 1 140 ? -13.679 -2.509 25.927 1.00 82.31 140 ALA A CA 1
ATOM 1050 C C . ALA A 1 140 ? -14.718 -1.621 26.632 1.00 82.31 140 ALA A C 1
ATOM 1052 O O . ALA A 1 140 ? -15.528 -2.092 27.427 1.00 82.31 140 ALA A O 1
ATOM 1053 N N . GLY A 1 141 ? -14.749 -0.336 26.268 1.00 76.31 141 GLY A N 1
ATOM 1054 C CA . GLY A 1 141 ? -15.709 0.635 26.809 1.00 76.31 141 GLY A CA 1
ATOM 1055 C C . GLY A 1 141 ? -15.239 1.384 28.060 1.00 76.31 141 GLY A C 1
ATOM 1056 O O . GLY A 1 141 ? -15.948 2.272 28.528 1.00 76.31 141 GLY A O 1
ATOM 1057 N N . THR A 1 142 ? -14.045 1.084 28.571 1.00 84.81 142 THR A N 1
ATOM 1058 C CA . THR A 1 142 ? -13.395 1.885 29.619 1.00 84.81 142 THR A CA 1
ATOM 1059 C C . THR A 1 142 ? -12.862 3.219 29.066 1.00 84.81 142 THR A C 1
ATOM 1061 O O . THR A 1 142 ? -12.597 3.321 27.864 1.00 84.81 142 THR A O 1
ATOM 1064 N N . PRO A 1 143 ? -12.672 4.257 29.907 1.00 87.94 143 PRO A N 1
ATOM 1065 C CA . PRO A 1 143 ? -12.056 5.515 29.474 1.00 87.94 143 PRO A CA 1
ATOM 1066 C C . PRO A 1 143 ? -10.659 5.328 28.870 1.00 87.94 143 PRO A C 1
ATOM 1068 O O . PRO A 1 143 ? -10.363 5.915 27.834 1.00 87.94 143 PRO A O 1
ATOM 1071 N N . SER A 1 144 ? -9.841 4.446 29.452 1.00 89.69 144 SER A N 1
ATOM 1072 C CA . SER A 1 144 ? -8.511 4.115 28.929 1.00 89.69 144 SER A CA 1
ATOM 1073 C C . SER A 1 144 ? -8.582 3.459 27.549 1.00 89.69 144 SER A C 1
ATOM 1075 O O . SER A 1 144 ? -7.771 3.772 26.683 1.00 89.69 144 SER A O 1
ATOM 1077 N N . TYR A 1 145 ? -9.578 2.602 27.296 1.00 88.31 145 TYR A N 1
ATOM 1078 C CA . TYR A 1 145 ? -9.811 2.034 25.964 1.00 88.31 145 TYR A CA 1
ATOM 1079 C C . TYR A 1 145 ? -10.144 3.117 24.929 1.00 88.31 145 TYR A C 1
ATOM 1081 O O . TYR A 1 145 ? -9.675 3.058 23.794 1.00 88.31 145 TYR A O 1
ATOM 1089 N N . GLN A 1 146 ? -10.937 4.125 25.310 1.00 88.56 146 GLN A N 1
ATOM 1090 C CA . GLN A 1 146 ? -11.257 5.246 24.420 1.00 88.56 146 GLN A CA 1
ATOM 1091 C C . GLN A 1 146 ? -10.030 6.103 24.114 1.00 88.56 146 GLN A C 1
ATOM 1093 O O . GLN A 1 146 ? -9.791 6.433 22.956 1.00 88.56 146 GLN A O 1
ATOM 1098 N N . GLU A 1 147 ? -9.231 6.421 25.130 1.00 92.38 147 GLU A N 1
ATOM 1099 C CA . GLU A 1 147 ? -7.980 7.159 24.957 1.00 92.38 147 GLU A CA 1
ATOM 1100 C C . GLU A 1 147 ? -7.002 6.404 24.045 1.00 92.38 147 GLU A C 1
ATOM 1102 O O . GLU A 1 147 ? -6.450 6.981 23.109 1.00 92.38 147 GLU A O 1
ATOM 1107 N N . ALA A 1 148 ? -6.862 5.090 24.238 1.00 93.31 148 ALA A N 1
ATOM 1108 C CA . ALA A 1 148 ? -6.036 4.244 23.383 1.00 93.31 148 ALA A CA 1
ATOM 1109 C C . ALA A 1 148 ? -6.514 4.237 21.917 1.00 93.31 148 ALA A C 1
ATOM 1111 O O . ALA A 1 148 ? -5.684 4.282 21.011 1.00 93.31 148 ALA A O 1
ATOM 1112 N N . LEU A 1 149 ? -7.829 4.251 21.655 1.00 92.19 149 LEU A N 1
ATOM 1113 C CA . LEU A 1 149 ? -8.366 4.368 20.292 1.00 92.19 149 LEU A CA 1
ATOM 1114 C C . LEU A 1 149 ? -8.091 5.736 19.653 1.00 92.19 149 LEU A C 1
ATOM 1116 O O . LEU A 1 149 ? -7.771 5.800 18.465 1.00 92.19 149 LEU A O 1
ATOM 1120 N N . VAL A 1 150 ? -8.201 6.824 20.421 1.00 93.00 150 VAL A N 1
ATOM 1121 C CA . VAL A 1 150 ? -7.864 8.176 19.941 1.00 93.00 150 VAL A CA 1
ATOM 1122 C C . VAL A 1 150 ? -6.381 8.254 19.579 1.00 93.00 150 VAL A C 1
ATOM 1124 O O . VAL A 1 150 ? -6.041 8.706 18.485 1.00 93.00 150 VAL A O 1
ATOM 1127 N N . ASN A 1 151 ? -5.508 7.749 20.453 1.00 95.19 151 ASN A N 1
ATOM 1128 C CA . ASN A 1 151 ? -4.064 7.718 20.226 1.00 95.19 151 ASN A CA 1
ATOM 1129 C C . ASN A 1 151 ? -3.692 6.843 19.022 1.00 95.19 151 ASN A C 1
ATOM 1131 O O . ASN A 1 151 ? -2.881 7.258 18.193 1.00 95.19 151 ASN A O 1
ATOM 1135 N N . LEU A 1 152 ? -4.327 5.674 18.880 1.00 95.88 152 LEU A N 1
ATOM 1136 C CA . LEU A 1 152 ? -4.158 4.817 17.709 1.00 95.88 152 LEU A CA 1
ATOM 1137 C C . LEU A 1 152 ? -4.575 5.544 16.424 1.00 95.88 152 LEU A C 1
ATOM 1139 O O . LEU A 1 152 ? -3.840 5.518 15.440 1.00 95.88 152 LEU A O 1
ATOM 1143 N N . SER A 1 153 ? -5.733 6.214 16.423 1.00 95.44 153 SER A N 1
ATOM 1144 C CA . SER A 1 153 ? -6.198 6.976 15.258 1.00 95.44 153 SER A CA 1
ATOM 1145 C C . SER A 1 153 ? -5.213 8.083 14.879 1.00 95.44 153 SER A C 1
ATOM 1147 O O . SER A 1 153 ? -4.925 8.259 13.697 1.00 95.44 153 SER A O 1
ATOM 1149 N N . LEU A 1 154 ? -4.659 8.799 15.863 1.00 96.31 154 LEU A N 1
ATOM 1150 C CA . LEU A 1 154 ? -3.654 9.831 15.617 1.00 96.31 154 LEU A CA 1
ATOM 1151 C C . LEU A 1 154 ? -2.386 9.246 14.984 1.00 96.31 154 LEU A C 1
ATOM 1153 O O . LEU A 1 154 ? -1.934 9.760 13.967 1.00 96.31 154 LEU A O 1
ATOM 1157 N N . ARG A 1 155 ? -1.852 8.146 15.526 1.00 96.69 155 ARG A N 1
ATOM 1158 C CA . ARG A 1 155 ? -0.652 7.496 14.972 1.00 96.69 155 ARG A CA 1
ATOM 1159 C C . ARG A 1 155 ? -0.879 6.928 13.573 1.00 96.69 155 ARG A C 1
ATOM 1161 O O . ARG A 1 155 ? -0.007 7.067 12.725 1.00 96.69 155 ARG A O 1
ATOM 1168 N N . LEU A 1 156 ? -2.053 6.352 13.302 1.00 97.00 156 LEU A N 1
ATOM 1169 C CA . LEU A 1 156 ? -2.430 5.911 11.953 1.00 97.00 156 LEU A CA 1
ATOM 1170 C C . LEU A 1 156 ? -2.480 7.082 10.962 1.00 97.00 156 LEU A C 1
ATOM 1172 O O . LEU A 1 156 ? -2.067 6.921 9.818 1.00 97.00 156 LEU A O 1
ATOM 1176 N N . LYS A 1 157 ? -2.949 8.263 11.391 1.00 97.31 157 LYS A N 1
ATOM 1177 C CA . LYS A 1 157 ? -2.904 9.477 10.560 1.00 97.31 157 LYS A CA 1
ATOM 1178 C C . LYS A 1 157 ? -1.475 9.945 10.318 1.00 97.31 157 LYS A C 1
ATOM 1180 O O . LYS A 1 157 ? -1.162 10.297 9.193 1.00 97.31 157 LYS A O 1
ATOM 1185 N N . THR A 1 158 ? -0.613 9.926 11.333 1.00 97.25 158 THR A N 1
ATOM 1186 C CA . THR A 1 158 ? 0.805 10.267 11.152 1.00 97.25 158 THR A CA 1
ATOM 1187 C C . THR A 1 158 ? 1.478 9.330 10.150 1.00 97.25 158 THR A C 1
ATOM 1189 O O . THR A 1 158 ? 2.126 9.815 9.231 1.00 97.25 158 THR A O 1
ATOM 1192 N N . LEU A 1 159 ? 1.253 8.015 10.263 1.00 96.19 159 LEU A N 1
ATOM 1193 C CA . LEU A 1 159 ? 1.760 7.042 9.291 1.00 96.19 159 LEU A CA 1
ATOM 1194 C C . LEU A 1 159 ? 1.231 7.324 7.877 1.00 96.19 159 LEU A C 1
ATOM 1196 O O . LEU A 1 159 ? 1.996 7.282 6.924 1.00 96.19 159 LEU A O 1
ATOM 1200 N N . LEU A 1 160 ? -0.062 7.638 7.738 1.00 96.94 160 LEU A N 1
ATOM 1201 C CA . LEU A 1 160 ? -0.653 8.004 6.449 1.00 96.94 160 LEU A CA 1
ATOM 1202 C C . LEU A 1 160 ? 0.028 9.231 5.828 1.00 96.94 160 LEU A C 1
ATOM 1204 O O . LEU A 1 160 ? 0.283 9.225 4.629 1.00 96.94 160 LEU A O 1
ATOM 1208 N N . GLU A 1 161 ? 0.295 10.277 6.610 1.00 97.56 161 GLU A N 1
ATOM 1209 C CA . GLU A 1 161 ? 0.966 11.474 6.091 1.00 97.56 161 GLU A CA 1
ATOM 1210 C C . GLU A 1 161 ? 2.412 11.176 5.676 1.00 97.56 161 GLU A C 1
ATOM 1212 O O . GLU A 1 161 ? 2.813 11.606 4.601 1.00 97.56 161 GLU A O 1
ATOM 1217 N N . HIS A 1 162 ? 3.145 10.352 6.436 1.00 95.81 162 HIS A N 1
ATOM 1218 C CA . HIS A 1 162 ? 4.471 9.877 6.020 1.00 95.81 162 HIS A CA 1
ATOM 1219 C C . HIS A 1 162 ? 4.408 9.122 4.684 1.00 95.81 162 HIS A C 1
ATOM 1221 O O . HIS A 1 162 ? 5.168 9.435 3.774 1.00 95.81 162 HIS A O 1
ATOM 1227 N N . CYS A 1 163 ? 3.464 8.183 4.530 1.00 96.38 163 CYS A N 1
ATOM 1228 C CA . CYS A 1 163 ? 3.285 7.454 3.272 1.00 96.38 163 CYS A CA 1
ATOM 1229 C C . CYS A 1 163 ? 2.987 8.397 2.102 1.00 96.38 163 CYS A C 1
ATOM 1231 O O . CYS A 1 163 ? 3.584 8.255 1.045 1.00 96.38 163 CYS A O 1
ATOM 1233 N N . LYS A 1 164 ? 2.097 9.379 2.284 1.00 97.38 164 LYS A N 1
ATOM 1234 C CA . LYS A 1 164 ? 1.770 10.349 1.229 1.00 97.38 164 LYS A CA 1
ATOM 1235 C C . LYS A 1 164 ? 2.965 11.205 0.831 1.00 97.38 164 LYS A C 1
ATOM 1237 O O . LYS A 1 164 ? 3.125 11.510 -0.346 1.00 97.38 164 LYS A O 1
ATOM 1242 N N . GLU A 1 165 ? 3.754 11.660 1.802 1.00 96.75 165 GLU A N 1
ATOM 1243 C CA . GLU A 1 165 ? 4.955 12.454 1.533 1.00 96.75 165 GLU A CA 1
ATOM 1244 C C . GLU A 1 165 ? 5.970 11.629 0.743 1.00 96.75 165 GLU A C 1
ATOM 1246 O O . GLU A 1 165 ? 6.388 12.062 -0.330 1.00 96.75 165 GLU A O 1
ATOM 1251 N N . HIS A 1 166 ? 6.253 10.415 1.212 1.00 96.56 166 HIS A N 1
ATOM 1252 C CA . HIS A 1 166 ? 7.141 9.460 0.563 1.00 96.56 166 HIS A CA 1
ATOM 1253 C C . HIS A 1 166 ? 6.693 9.136 -0.874 1.00 96.56 166 HIS A C 1
ATOM 1255 O O . HIS A 1 166 ? 7.401 9.453 -1.829 1.00 96.56 166 HIS A O 1
ATOM 1261 N N . PHE A 1 167 ? 5.458 8.660 -1.065 1.00 97.69 167 PHE A N 1
ATOM 1262 C CA . PHE A 1 167 ? 4.929 8.317 -2.392 1.00 97.69 167 PHE A CA 1
ATOM 1263 C C . PHE A 1 167 ? 4.897 9.515 -3.339 1.00 97.69 167 PHE A C 1
ATOM 1265 O O . PHE A 1 167 ? 5.155 9.378 -4.533 1.00 97.69 167 PHE A O 1
ATOM 1272 N N . LYS A 1 168 ? 4.609 10.718 -2.832 1.00 96.69 168 LYS A N 1
ATOM 1273 C CA . LYS A 1 168 ? 4.629 11.938 -3.644 1.00 96.69 168 LYS A CA 1
ATOM 1274 C C . LYS A 1 168 ? 6.033 12.279 -4.132 1.00 96.69 168 LYS A C 1
ATOM 1276 O O . LYS A 1 168 ? 6.171 12.824 -5.228 1.00 96.69 168 LYS A O 1
ATOM 1281 N N . GLU A 1 169 ? 7.061 12.044 -3.325 1.00 95.00 169 GLU A N 1
ATOM 1282 C CA . GLU A 1 169 ? 8.449 12.248 -3.740 1.00 95.00 169 GLU A CA 1
ATOM 1283 C C . GLU A 1 169 ? 8.868 11.217 -4.785 1.00 95.00 169 GLU A C 1
ATOM 1285 O O . GLU A 1 169 ? 9.451 11.584 -5.805 1.00 95.00 169 GLU A O 1
ATOM 1290 N N . GLU A 1 170 ? 8.479 9.961 -4.607 1.00 95.75 170 GLU A N 1
ATOM 1291 C CA . GLU A 1 170 ? 8.765 8.894 -5.564 1.00 95.75 170 GLU A CA 1
ATOM 1292 C C . GLU A 1 170 ? 8.050 9.096 -6.896 1.00 95.75 170 GLU A C 1
ATOM 1294 O O . GLU A 1 170 ? 8.683 9.036 -7.949 1.00 95.75 170 GLU A O 1
ATOM 1299 N N . GLU A 1 171 ? 6.756 9.415 -6.876 1.00 95.38 171 GLU A N 1
ATOM 1300 C CA . GLU A 1 171 ? 5.972 9.691 -8.085 1.00 95.38 171 GLU A CA 1
ATOM 1301 C C . GLU A 1 171 ? 6.463 10.932 -8.833 1.00 95.38 171 GLU A C 1
ATOM 1303 O O . GLU A 1 171 ? 6.337 11.006 -10.058 1.00 95.38 171 GLU A O 1
ATOM 1308 N N . ARG A 1 172 ? 7.032 11.910 -8.118 1.00 94.50 172 ARG A N 1
ATOM 1309 C CA . ARG A 1 172 ? 7.581 13.128 -8.722 1.00 94.50 172 ARG A CA 1
ATOM 1310 C C . ARG A 1 172 ? 8.991 12.929 -9.272 1.00 94.50 172 ARG A C 1
ATOM 1312 O O . ARG A 1 172 ? 9.301 13.502 -10.312 1.00 94.50 172 ARG A O 1
ATOM 1319 N N . GLU A 1 173 ? 9.832 12.169 -8.578 1.00 92.25 173 GLU A N 1
ATOM 1320 C CA . GLU A 1 173 ? 11.270 12.092 -8.859 1.00 92.25 173 GLU A CA 1
ATOM 1321 C C . GLU A 1 173 ? 11.698 10.693 -9.322 1.00 92.25 173 GLU A C 1
ATOM 1323 O O . GLU A 1 173 ? 12.232 10.540 -10.421 1.00 92.25 173 GLU A O 1
ATOM 1328 N N . LEU A 1 174 ? 11.470 9.656 -8.509 1.00 93.06 174 LEU A N 1
ATOM 1329 C CA . LEU A 1 174 ? 12.060 8.330 -8.732 1.00 93.06 174 LEU A CA 1
ATOM 1330 C C . LEU A 1 174 ? 11.379 7.545 -9.855 1.00 93.06 174 LEU A C 1
ATOM 1332 O O . LEU A 1 174 ? 12.073 6.961 -10.685 1.00 93.06 174 LEU A O 1
ATOM 1336 N N . ILE A 1 175 ? 10.047 7.552 -9.922 1.00 92.12 175 ILE A N 1
ATOM 1337 C CA . ILE A 1 175 ? 9.290 6.836 -10.957 1.00 92.12 175 ILE A CA 1
ATOM 1338 C C . ILE A 1 175 ? 9.608 7.395 -12.358 1.00 92.12 175 ILE A C 1
ATOM 1340 O O . ILE A 1 175 ? 9.970 6.606 -13.233 1.00 92.12 175 ILE A O 1
ATOM 1344 N N . PRO A 1 176 ? 9.595 8.725 -12.600 1.00 90.88 176 PRO A N 1
ATOM 1345 C CA . PRO A 1 176 ? 10.001 9.269 -13.898 1.00 90.88 176 PRO A CA 1
ATOM 1346 C C . PRO A 1 176 ? 11.450 8.937 -14.282 1.00 90.88 176 PRO A C 1
ATOM 1348 O O . PRO A 1 176 ? 11.737 8.683 -15.457 1.00 90.88 176 PRO A O 1
ATOM 1351 N N . LEU A 1 177 ? 12.370 8.925 -13.309 1.00 90.69 177 LEU A N 1
ATOM 1352 C CA . LEU A 1 177 ? 13.758 8.511 -13.535 1.00 90.69 177 LEU A CA 1
ATOM 1353 C C . LEU A 1 177 ? 13.859 7.020 -13.866 1.00 90.69 177 LEU A C 1
ATOM 1355 O O . LEU A 1 177 ? 14.681 6.639 -14.699 1.00 90.69 177 LEU A O 1
ATOM 1359 N N . PHE A 1 178 ? 13.025 6.185 -13.250 1.00 88.38 178 PHE A N 1
ATOM 1360 C CA . PHE A 1 178 ? 12.989 4.750 -13.504 1.00 88.38 178 PHE A CA 1
ATOM 1361 C C . PHE A 1 178 ? 12.492 4.461 -14.922 1.00 88.38 178 PHE A C 1
ATOM 1363 O O . PHE A 1 178 ? 13.125 3.695 -15.648 1.00 88.38 178 PHE A O 1
ATOM 1370 N N . ASP A 1 179 ? 11.442 5.153 -15.365 1.00 86.19 179 ASP A N 1
ATOM 1371 C CA . ASP A 1 179 ? 10.961 5.071 -16.746 1.00 86.19 179 ASP A CA 1
ATOM 1372 C C . ASP A 1 179 ? 12.040 5.519 -17.740 1.00 86.19 179 ASP A C 1
ATOM 1374 O O . ASP A 1 179 ? 12.315 4.844 -18.733 1.00 86.19 179 ASP A O 1
ATOM 1378 N N . ALA A 1 180 ? 12.729 6.630 -17.455 1.00 86.44 180 ALA A N 1
ATOM 1379 C CA . ALA A 1 180 ? 13.833 7.099 -18.293 1.00 86.44 180 ALA A CA 1
ATOM 1380 C C . ALA A 1 180 ? 14.989 6.089 -18.362 1.00 86.44 180 ALA A C 1
ATOM 1382 O O . ALA A 1 180 ? 15.498 5.809 -19.449 1.00 86.44 180 ALA A O 1
ATOM 1383 N N . ALA A 1 181 ? 15.365 5.504 -17.225 1.00 85.12 181 ALA A N 1
ATOM 1384 C CA . ALA A 1 181 ? 16.382 4.464 -17.142 1.00 85.12 181 ALA A CA 1
ATOM 1385 C C . ALA A 1 181 ? 15.997 3.218 -17.948 1.00 85.12 181 ALA A C 1
ATOM 1387 O O . ALA A 1 181 ? 16.827 2.660 -18.667 1.00 85.12 181 ALA A O 1
ATOM 1388 N N . ASN A 1 182 ? 14.733 2.804 -17.860 1.00 79.88 182 ASN A N 1
ATOM 1389 C CA . ASN A 1 182 ? 14.204 1.686 -18.626 1.00 79.88 182 ASN A CA 1
ATOM 1390 C C . ASN A 1 182 ? 14.315 1.945 -20.140 1.00 79.88 182 ASN A C 1
ATOM 1392 O O . ASN A 1 182 ? 14.821 1.094 -20.876 1.00 79.88 182 ASN A O 1
ATOM 1396 N N . ARG A 1 183 ? 13.942 3.146 -20.608 1.00 78.56 183 ARG A N 1
ATOM 1397 C CA . ARG A 1 183 ? 14.099 3.533 -22.024 1.00 78.56 183 ARG A CA 1
ATOM 1398 C C . ARG A 1 183 ? 15.544 3.421 -22.495 1.00 78.56 183 ARG A C 1
ATOM 1400 O O . ARG A 1 183 ? 15.796 2.766 -23.505 1.00 78.56 183 ARG A O 1
ATOM 1407 N N . MET A 1 184 ? 16.483 3.987 -21.736 1.00 80.69 184 MET A N 1
ATOM 1408 C CA . MET A 1 184 ? 17.910 3.959 -22.077 1.00 80.69 184 MET A CA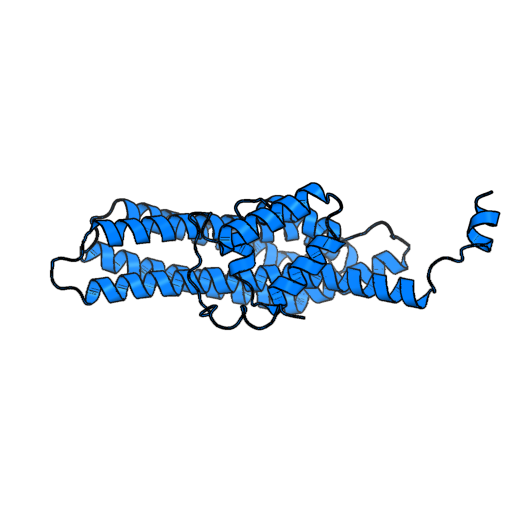 1
ATOM 1409 C C . MET A 1 184 ? 18.455 2.532 -22.188 1.00 80.69 184 MET A C 1
ATOM 1411 O O . MET A 1 184 ? 19.062 2.177 -23.196 1.00 80.69 184 MET A O 1
ATOM 1415 N N . LEU A 1 185 ? 18.180 1.676 -21.198 1.00 77.81 185 LEU A N 1
ATOM 1416 C CA . LEU A 1 185 ? 18.666 0.291 -21.202 1.00 77.81 185 LEU A CA 1
ATOM 1417 C C . LEU A 1 185 ? 18.145 -0.498 -22.412 1.00 77.81 185 LEU A C 1
ATOM 1419 O O . LEU A 1 185 ? 18.859 -1.326 -22.982 1.00 77.81 185 LEU A O 1
ATOM 1423 N N . ARG A 1 186 ? 16.908 -0.237 -22.842 1.00 72.38 186 ARG A N 1
ATOM 1424 C CA . ARG A 1 186 ? 16.323 -0.900 -24.014 1.00 72.38 186 ARG A CA 1
ATOM 1425 C C . ARG A 1 186 ? 16.936 -0.414 -25.325 1.00 72.38 186 ARG A C 1
ATOM 1427 O O . ARG A 1 186 ? 17.179 -1.238 -26.207 1.00 72.38 186 ARG A O 1
ATOM 1434 N N . GLU A 1 187 ? 17.212 0.884 -25.449 1.00 75.62 187 GLU A N 1
ATOM 1435 C CA . GLU A 1 187 ? 17.923 1.459 -26.601 1.00 75.62 187 GLU A CA 1
ATOM 1436 C C . GLU A 1 187 ? 19.349 0.902 -26.738 1.00 75.62 187 GLU A C 1
ATOM 1438 O O . GLU A 1 187 ? 19.809 0.653 -27.852 1.00 75.62 187 GLU A O 1
ATOM 1443 N N . GLU A 1 188 ? 20.006 0.595 -25.617 1.00 74.69 188 GLU A N 1
ATOM 1444 C CA . GLU A 1 188 ? 21.319 -0.067 -25.558 1.00 74.69 188 GLU A CA 1
ATOM 1445 C C . GLU A 1 188 ? 21.276 -1.573 -25.902 1.00 74.69 188 GLU A C 1
ATOM 1447 O O . GLU A 1 188 ? 22.292 -2.267 -25.849 1.00 74.69 188 GLU A O 1
ATOM 1452 N N . GLY A 1 189 ? 20.111 -2.101 -26.290 1.00 66.00 189 GLY A N 1
ATOM 1453 C CA . GLY A 1 189 ? 19.939 -3.496 -26.697 1.00 66.00 189 GLY A CA 1
ATOM 1454 C C . GLY A 1 189 ? 19.703 -4.466 -25.538 1.00 66.00 189 GLY A C 1
ATOM 1455 O O . GLY A 1 189 ? 19.674 -5.678 -25.763 1.00 66.00 189 GLY A O 1
ATOM 1456 N N . ASN A 1 190 ? 19.478 -3.975 -24.314 1.00 61.75 190 ASN A N 1
ATOM 1457 C CA . ASN A 1 190 ? 19.094 -4.807 -23.174 1.00 61.75 190 ASN A CA 1
ATOM 1458 C C . ASN A 1 190 ? 17.596 -5.165 -23.227 1.00 61.75 190 ASN A C 1
ATOM 1460 O O . ASN A 1 190 ? 16.779 -4.737 -22.407 1.00 61.75 190 ASN A O 1
ATOM 1464 N N . THR A 1 191 ? 17.219 -5.970 -24.224 1.00 53.94 191 THR A N 1
ATOM 1465 C CA . THR A 1 191 ? 15.830 -6.389 -24.474 1.00 53.94 191 THR A CA 1
ATOM 1466 C C . THR A 1 191 ? 15.309 -7.432 -23.481 1.00 53.94 191 THR A C 1
ATOM 1468 O O . THR A 1 191 ? 14.169 -7.870 -23.619 1.00 53.94 191 THR A O 1
ATOM 1471 N N . SER A 1 192 ? 16.120 -7.881 -22.513 1.00 50.75 192 SER A N 1
ATOM 1472 C CA . SER A 1 192 ? 15.699 -8.863 -21.501 1.00 50.75 192 SER A CA 1
ATOM 1473 C C . SER A 1 192 ? 14.974 -8.242 -20.310 1.00 50.75 192 SER A C 1
ATOM 1475 O O . SER A 1 192 ? 14.459 -8.972 -19.469 1.00 50.75 192 SER A O 1
ATOM 1477 N N . SER A 1 193 ? 14.963 -6.915 -20.202 1.00 59.00 193 SER A N 1
ATOM 1478 C CA . SER A 1 193 ? 14.486 -6.219 -19.013 1.00 59.00 193 SER A CA 1
ATOM 1479 C C . SER A 1 193 ? 12.974 -5.984 -19.052 1.00 59.00 193 SER A C 1
ATOM 1481 O O . SER A 1 193 ? 12.479 -4.900 -19.353 1.00 59.00 193 SER A O 1
ATOM 1483 N N . ARG A 1 194 ? 12.214 -7.042 -18.755 1.00 77.62 194 ARG A N 1
ATOM 1484 C CA . ARG A 1 194 ? 10.766 -6.948 -18.548 1.00 77.62 194 ARG A CA 1
ATOM 1485 C C . ARG A 1 194 ? 10.471 -6.438 -17.143 1.00 77.62 194 ARG A C 1
ATOM 1487 O O . ARG A 1 194 ? 10.024 -7.185 -16.276 1.00 77.62 194 ARG A O 1
ATOM 1494 N N . TRP A 1 195 ? 10.763 -5.164 -16.891 1.00 85.06 195 TRP A N 1
ATOM 1495 C CA . TRP A 1 195 ? 10.671 -4.583 -15.547 1.00 85.06 195 TRP A CA 1
ATOM 1496 C C . TRP A 1 195 ? 9.285 -4.699 -14.932 1.00 85.06 195 TRP A C 1
ATOM 1498 O O . TRP A 1 195 ? 9.176 -4.937 -13.736 1.00 85.06 195 TRP A O 1
ATOM 1508 N N . ALA A 1 196 ? 8.228 -4.598 -15.739 1.00 87.81 196 ALA A N 1
ATOM 1509 C CA . ALA A 1 196 ? 6.877 -4.831 -15.251 1.00 87.81 196 ALA A CA 1
ATOM 1510 C C . ALA A 1 196 ? 6.720 -6.264 -14.709 1.00 87.81 196 ALA A C 1
ATOM 1512 O O . ALA A 1 196 ? 6.121 -6.455 -13.659 1.00 87.81 196 ALA A O 1
ATOM 1513 N N . GLU A 1 197 ? 7.314 -7.277 -15.346 1.00 90.19 197 GLU A N 1
ATOM 1514 C CA . GLU A 1 197 ? 7.317 -8.643 -14.804 1.00 90.19 197 GLU A CA 1
ATOM 1515 C C . GLU A 1 197 ? 8.158 -8.765 -13.529 1.00 90.19 197 GLU A C 1
ATOM 1517 O O . GLU A 1 197 ? 7.781 -9.505 -12.623 1.00 90.19 197 GLU A O 1
ATOM 1522 N N . GLU A 1 198 ? 9.285 -8.055 -13.434 1.00 91.62 198 GLU A N 1
ATOM 1523 C CA . GLU A 1 198 ? 10.127 -8.057 -12.231 1.00 91.62 198 GLU A CA 1
ATOM 1524 C C . GLU A 1 198 ? 9.439 -7.384 -11.042 1.00 91.62 198 GLU A C 1
ATOM 1526 O O . GLU A 1 198 ? 9.432 -7.955 -9.951 1.00 91.62 198 GLU A O 1
ATOM 1531 N N . VAL A 1 199 ? 8.794 -6.234 -11.261 1.00 93.00 199 VAL A N 1
ATOM 1532 C CA . VAL A 1 199 ? 7.948 -5.558 -10.267 1.00 93.00 199 VAL A CA 1
ATOM 1533 C C . VAL A 1 199 ? 6.830 -6.496 -9.826 1.00 93.00 199 VAL A C 1
ATOM 1535 O O . VAL A 1 199 ? 6.670 -6.741 -8.633 1.00 93.00 199 VAL A O 1
ATOM 1538 N N . MET A 1 200 ? 6.107 -7.107 -10.771 1.00 93.62 200 MET A N 1
ATOM 1539 C CA . MET A 1 200 ? 5.021 -8.023 -10.422 1.00 93.62 200 MET A CA 1
ATOM 1540 C C . MET A 1 200 ? 5.524 -9.267 -9.682 1.00 93.62 200 MET A C 1
ATOM 1542 O O . MET A 1 200 ? 4.882 -9.714 -8.739 1.00 93.62 200 MET A O 1
ATOM 1546 N N . ARG A 1 201 ? 6.699 -9.800 -10.033 1.00 92.88 201 ARG A N 1
ATOM 1547 C CA . ARG A 1 201 ? 7.317 -10.920 -9.309 1.00 92.88 201 ARG A CA 1
ATOM 1548 C C . ARG A 1 201 ? 7.759 -10.524 -7.901 1.00 92.88 201 ARG A C 1
ATOM 1550 O O . ARG A 1 201 ? 7.661 -11.339 -6.990 1.00 92.88 201 ARG A O 1
ATOM 1557 N N . ALA A 1 202 ? 8.256 -9.305 -7.715 1.00 95.06 202 ALA A N 1
ATOM 1558 C CA . ALA A 1 202 ? 8.644 -8.801 -6.402 1.00 95.06 202 ALA A CA 1
ATOM 1559 C C . ALA A 1 202 ? 7.436 -8.587 -5.471 1.00 95.06 202 ALA A C 1
ATOM 1561 O O . ALA A 1 202 ? 7.612 -8.609 -4.256 1.00 95.06 202 ALA A O 1
ATOM 1562 N N . MET A 1 203 ? 6.230 -8.447 -6.034 1.00 95.12 203 MET A N 1
ATOM 1563 C CA . MET A 1 203 ? 4.956 -8.287 -5.322 1.00 95.12 203 MET A CA 1
ATOM 1564 C C . MET A 1 203 ? 4.232 -9.621 -5.013 1.00 95.12 203 MET A C 1
ATOM 1566 O O . MET A 1 203 ? 3.000 -9.686 -4.953 1.00 95.12 203 MET A O 1
ATOM 1570 N N . GLU A 1 204 ? 4.984 -10.711 -4.839 1.00 94.19 204 GLU A N 1
ATOM 1571 C CA . GLU A 1 204 ? 4.452 -12.073 -4.683 1.00 94.19 204 GLU A CA 1
ATOM 1572 C C . GLU A 1 204 ? 3.438 -12.212 -3.531 1.00 94.19 204 GLU A C 1
ATOM 1574 O O . GLU A 1 204 ? 2.398 -12.862 -3.683 1.00 94.19 204 GLU A O 1
ATOM 1579 N N . ALA A 1 205 ? 3.706 -11.597 -2.377 1.00 95.06 205 ALA A N 1
ATOM 1580 C CA . ALA A 1 205 ? 2.818 -11.639 -1.225 1.00 95.06 205 ALA A CA 1
ATOM 1581 C C . ALA A 1 205 ? 1.517 -10.885 -1.512 1.00 95.06 205 ALA A C 1
ATOM 1583 O O . ALA A 1 205 ? 0.447 -11.439 -1.242 1.00 95.06 205 ALA A O 1
ATOM 1584 N N . THR A 1 206 ? 1.568 -9.685 -2.103 1.00 96.75 206 THR A N 1
ATOM 1585 C CA . THR A 1 206 ? 0.376 -8.946 -2.561 1.00 96.75 206 THR A CA 1
ATOM 1586 C C . THR A 1 206 ? -0.441 -9.778 -3.544 1.00 96.75 206 THR A C 1
ATOM 1588 O O . THR A 1 206 ? -1.670 -9.775 -3.481 1.00 96.75 206 THR A O 1
ATOM 1591 N N . HIS A 1 207 ? 0.210 -10.560 -4.408 1.00 96.62 207 HIS A N 1
ATOM 1592 C CA . HIS A 1 207 ? -0.447 -11.467 -5.356 1.00 96.62 207 HIS A CA 1
ATOM 1593 C C . HIS A 1 207 ? -0.862 -12.814 -4.758 1.00 96.62 207 HIS A C 1
ATOM 1595 O O . HIS A 1 207 ? -1.345 -13.690 -5.479 1.00 96.62 207 HIS A O 1
ATOM 1601 N N . SER A 1 208 ? -0.719 -13.008 -3.448 1.00 95.56 208 SER A N 1
ATOM 1602 C CA . SER A 1 208 ? -1.240 -14.193 -2.769 1.00 95.56 208 SER A CA 1
ATOM 1603 C C . SER A 1 208 ? -2.769 -14.174 -2.701 1.00 95.56 208 SER A C 1
ATOM 1605 O O . SER A 1 208 ? -3.410 -13.123 -2.671 1.00 95.56 208 SER A O 1
ATOM 1607 N N . GLN A 1 209 ? -3.382 -15.354 -2.565 1.00 92.44 209 GLN A N 1
ATOM 1608 C CA . GLN A 1 209 ? -4.838 -15.475 -2.399 1.00 92.44 209 GLN A CA 1
ATOM 1609 C C . GLN A 1 209 ? -5.389 -14.636 -1.236 1.00 92.44 209 GLN A C 1
ATOM 1611 O O . GLN A 1 209 ? -6.531 -14.185 -1.299 1.00 92.44 209 GLN A O 1
ATOM 1616 N N . ARG A 1 210 ? -4.588 -14.434 -0.182 1.00 92.62 210 ARG A N 1
ATOM 1617 C CA . ARG A 1 210 ? -4.992 -13.710 1.026 1.00 92.62 210 ARG A CA 1
ATOM 1618 C C . ARG A 1 210 ? -4.902 -12.194 0.861 1.00 92.62 210 ARG A C 1
ATOM 1620 O O . ARG A 1 210 ? -5.845 -11.506 1.238 1.00 92.62 210 ARG A O 1
ATOM 1627 N N . LEU A 1 211 ? -3.785 -11.676 0.348 1.00 96.38 211 LEU A N 1
ATOM 1628 C CA . LEU A 1 211 ? -3.563 -10.227 0.275 1.00 96.38 211 LEU A CA 1
ATOM 1629 C C . LEU A 1 211 ? -4.135 -9.604 -0.993 1.00 96.38 211 LEU A C 1
ATOM 1631 O O . LEU A 1 211 ? -4.505 -8.433 -0.960 1.00 96.38 211 LEU A O 1
ATOM 1635 N N . PHE A 1 212 ? -4.303 -10.370 -2.071 1.00 96.81 212 PHE A N 1
ATOM 1636 C CA . PHE A 1 212 ? -4.796 -9.813 -3.326 1.00 96.81 212 PHE A CA 1
ATOM 1637 C C . PHE A 1 212 ? -6.177 -9.145 -3.184 1.00 96.81 212 PHE A C 1
ATOM 1639 O O . PHE A 1 212 ? -6.324 -7.997 -3.598 1.00 96.81 212 PHE A O 1
ATOM 1646 N N . PRO A 1 213 ? -7.181 -9.745 -2.508 1.00 95.56 213 PRO A N 1
ATOM 1647 C CA . PRO A 1 213 ? -8.452 -9.060 -2.276 1.00 95.56 213 PRO A CA 1
ATOM 1648 C C . PRO A 1 213 ? -8.336 -7.829 -1.366 1.00 95.56 213 PRO A C 1
ATOM 1650 O O . PRO A 1 213 ? -9.106 -6.884 -1.526 1.00 95.56 213 PRO A O 1
ATOM 1653 N N . PHE A 1 214 ? -7.403 -7.832 -0.406 1.00 95.50 214 PHE A N 1
ATOM 1654 C CA . PHE A 1 214 ? -7.132 -6.672 0.447 1.00 95.50 214 PHE A CA 1
ATOM 1655 C C . PHE A 1 214 ? -6.572 -5.514 -0.385 1.00 95.50 214 PHE A C 1
ATOM 1657 O O . PHE A 1 214 ? -7.118 -4.415 -0.346 1.00 95.50 214 PHE A O 1
ATOM 1664 N N . PHE A 1 215 ? -5.548 -5.787 -1.190 1.00 97.44 215 PHE A N 1
ATOM 1665 C CA . PHE A 1 215 ? -4.936 -4.826 -2.100 1.00 97.44 215 PHE A CA 1
ATOM 1666 C C . PHE A 1 215 ? -5.965 -4.235 -3.073 1.00 97.44 215 PHE A C 1
ATOM 1668 O O . PHE A 1 215 ? -6.163 -3.025 -3.129 1.00 97.44 215 PHE A O 1
ATOM 1675 N N . MET A 1 216 ? -6.720 -5.093 -3.763 1.00 96.81 216 MET A N 1
ATOM 1676 C CA . MET A 1 216 ? -7.720 -4.653 -4.739 1.00 96.81 216 MET A CA 1
ATOM 1677 C C . MET A 1 216 ? -8.830 -3.798 -4.109 1.00 96.81 216 MET A C 1
ATOM 1679 O O . MET A 1 216 ? -9.368 -2.912 -4.767 1.00 96.81 216 MET A O 1
ATOM 1683 N N . ALA A 1 217 ? -9.159 -4.012 -2.830 1.00 93.62 217 ALA A N 1
ATOM 1684 C CA . ALA A 1 217 ? -10.141 -3.197 -2.113 1.00 93.62 217 ALA A CA 1
ATOM 1685 C C . ALA A 1 217 ? -9.659 -1.762 -1.809 1.00 93.62 217 ALA A C 1
ATOM 1687 O O . ALA A 1 217 ? -10.483 -0.915 -1.460 1.00 93.62 217 ALA A O 1
ATOM 1688 N N . GLY A 1 218 ? -8.354 -1.489 -1.926 1.00 93.75 218 GLY A N 1
ATOM 1689 C CA . GLY A 1 218 ? -7.771 -0.150 -1.796 1.00 93.75 218 GLY A CA 1
ATOM 1690 C C . GLY A 1 218 ? -7.840 0.679 -3.084 1.00 93.75 218 GLY A C 1
ATOM 1691 O O . GLY A 1 218 ? -7.573 1.880 -3.058 1.00 93.75 218 GLY A O 1
ATOM 1692 N N . LEU A 1 219 ? -8.220 0.069 -4.209 1.00 93.88 219 LEU A N 1
ATOM 1693 C CA . LEU A 1 219 ? -8.258 0.711 -5.521 1.00 93.88 219 LEU A CA 1
ATOM 1694 C C . LEU A 1 219 ? -9.664 1.192 -5.896 1.00 93.88 219 LEU A C 1
ATOM 1696 O O . LEU A 1 219 ? -10.680 0.612 -5.503 1.00 93.88 219 LEU A O 1
ATOM 1700 N N . LEU A 1 220 ? -9.725 2.246 -6.711 1.00 89.81 220 LEU A N 1
ATOM 1701 C CA . LEU A 1 220 ? -10.952 2.630 -7.411 1.00 89.81 220 LEU A CA 1
ATOM 1702 C C . LEU A 1 220 ? -11.276 1.613 -8.521 1.00 89.81 220 LEU A C 1
ATOM 1704 O O . LEU A 1 220 ? -10.379 0.919 -8.993 1.00 89.81 220 LEU A O 1
ATOM 1708 N N . PRO A 1 221 ? -12.529 1.527 -9.005 1.00 88.25 221 PRO A N 1
ATOM 1709 C CA . PRO A 1 221 ? -12.902 0.534 -10.015 1.00 88.25 221 PRO A CA 1
ATOM 1710 C C . PRO A 1 221 ? -12.028 0.554 -11.279 1.00 88.25 221 PRO A C 1
A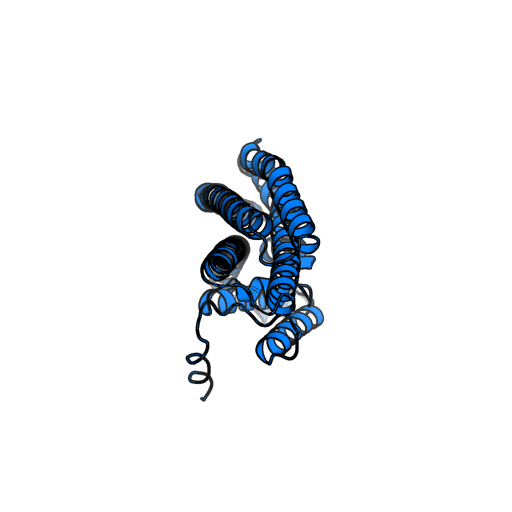TOM 1712 O O . PRO A 1 221 ? -11.625 -0.499 -11.764 1.00 88.25 221 PRO A O 1
ATOM 1715 N N . GLN A 1 222 ? -11.696 1.737 -11.799 1.00 86.88 222 GLN A N 1
ATOM 1716 C CA . GLN A 1 222 ? -10.858 1.886 -12.994 1.00 86.88 222 GLN A CA 1
ATOM 1717 C C . GLN A 1 222 ? -9.404 1.483 -12.722 1.00 86.88 222 GLN A C 1
ATOM 1719 O O . GLN A 1 222 ? -8.787 0.810 -13.540 1.00 86.88 222 GLN A O 1
ATOM 1724 N N . GLU A 1 223 ? -8.889 1.843 -11.549 1.00 92.88 223 GLU A N 1
ATOM 1725 C CA . GLU A 1 223 ? -7.551 1.475 -11.077 1.00 92.88 223 GLU A CA 1
ATOM 1726 C C . GLU A 1 223 ? -7.429 -0.038 -10.868 1.00 92.88 223 GLU A C 1
ATOM 1728 O O . GLU A 1 223 ? -6.432 -0.645 -11.243 1.00 92.88 223 GLU A O 1
ATOM 1733 N N . ALA A 1 224 ? -8.473 -0.671 -10.330 1.00 91.06 224 ALA A N 1
ATOM 1734 C CA . ALA A 1 224 ? -8.560 -2.116 -10.181 1.00 91.06 224 ALA A CA 1
ATOM 1735 C C . ALA A 1 224 ? -8.541 -2.822 -11.545 1.00 91.06 224 ALA A C 1
ATOM 1737 O O . ALA A 1 224 ? -7.806 -3.790 -11.728 1.00 91.06 224 ALA A O 1
ATOM 1738 N N . VAL A 1 225 ? -9.311 -2.333 -12.522 1.00 91.31 225 VAL A N 1
ATOM 1739 C C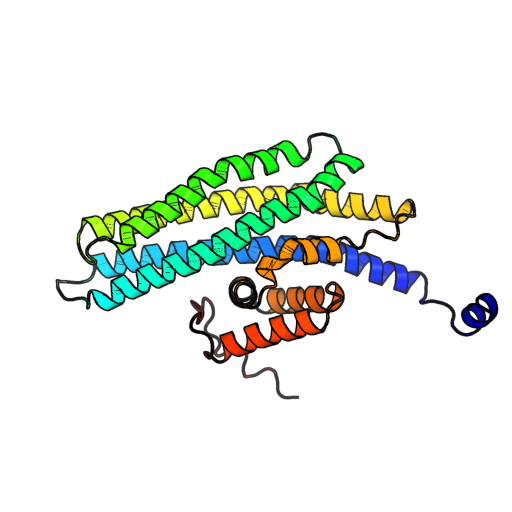A . VAL A 1 225 ? -9.288 -2.875 -13.891 1.00 91.31 225 VAL A CA 1
ATOM 1740 C C . VAL A 1 225 ? -7.907 -2.702 -14.524 1.00 91.31 225 VAL A C 1
ATOM 1742 O O . VAL A 1 225 ? -7.387 -3.651 -15.105 1.00 91.31 225 VAL A O 1
ATOM 1745 N N . GLN A 1 226 ? -7.284 -1.533 -14.356 1.00 92.88 226 GLN A N 1
ATOM 1746 C CA . GLN A 1 226 ? -5.927 -1.272 -14.833 1.00 92.88 226 GLN A CA 1
ATOM 1747 C C . GLN A 1 226 ? -4.909 -2.230 -14.199 1.00 92.88 226 GLN A C 1
ATOM 1749 O O . GLN A 1 226 ? -4.079 -2.800 -14.902 1.00 92.88 226 GLN A O 1
ATOM 1754 N N . TYR A 1 227 ? -4.990 -2.459 -12.887 1.00 95.38 227 TYR A N 1
ATOM 1755 C CA . TYR A 1 227 ? -4.095 -3.390 -12.205 1.00 95.38 227 TYR A CA 1
ATOM 1756 C C . TYR A 1 227 ? -4.285 -4.830 -12.688 1.00 95.38 227 TYR A C 1
ATOM 1758 O O . TYR A 1 227 ? -3.313 -5.550 -12.906 1.00 95.38 227 TYR A O 1
ATOM 1766 N N . LEU A 1 228 ? -5.535 -5.257 -12.892 1.00 94.19 228 LEU A N 1
ATOM 1767 C CA . LEU A 1 228 ? -5.848 -6.587 -13.419 1.00 94.19 228 LEU A CA 1
ATOM 1768 C C . LEU A 1 228 ? -5.304 -6.793 -14.833 1.00 94.19 228 LEU A C 1
ATOM 1770 O O . LEU A 1 228 ? -4.801 -7.877 -15.131 1.00 94.19 228 LEU A O 1
ATOM 1774 N N . ASP A 1 229 ? -5.379 -5.771 -15.684 1.00 92.00 229 ASP A N 1
ATOM 1775 C CA . ASP A 1 229 ? -4.764 -5.799 -17.010 1.00 92.00 229 ASP A CA 1
ATOM 1776 C C . ASP A 1 229 ? -3.243 -6.017 -16.915 1.00 92.00 229 ASP A C 1
ATOM 1778 O O . ASP A 1 229 ? -2.711 -6.937 -17.541 1.00 92.00 229 ASP A O 1
ATOM 1782 N N . ILE A 1 230 ? -2.559 -5.261 -16.047 1.00 93.31 230 ILE A N 1
ATOM 1783 C CA . ILE A 1 230 ? -1.117 -5.418 -15.800 1.00 93.31 230 ILE A CA 1
ATOM 1784 C C . ILE A 1 230 ? -0.801 -6.832 -15.287 1.00 93.31 230 ILE A C 1
ATOM 1786 O O . ILE A 1 230 ? 0.075 -7.498 -15.833 1.00 93.31 230 ILE A O 1
ATOM 1790 N N . VAL A 1 231 ? -1.547 -7.343 -14.299 1.00 92.62 231 VAL A N 1
ATOM 1791 C CA . VAL A 1 231 ? -1.415 -8.723 -13.787 1.00 92.62 231 VAL A CA 1
ATOM 1792 C C . VAL A 1 231 ? -1.523 -9.745 -14.920 1.00 92.62 231 VAL A C 1
ATOM 1794 O O . VAL A 1 231 ? -0.685 -10.640 -15.038 1.00 92.62 231 VAL A O 1
ATOM 1797 N N . CYS A 1 232 ? -2.540 -9.623 -15.774 1.00 90.69 232 CYS A N 1
ATOM 1798 C CA . CYS A 1 232 ? -2.789 -10.586 -16.844 1.00 90.69 232 CYS A CA 1
ATOM 1799 C C . CYS A 1 232 ? -1.691 -10.577 -17.913 1.00 90.69 232 CYS A C 1
ATOM 1801 O O . CYS A 1 232 ? -1.376 -11.642 -18.465 1.00 90.69 232 CYS A O 1
ATOM 1803 N N . ARG A 1 233 ? -1.113 -9.403 -18.192 1.00 89.12 233 ARG A N 1
ATOM 1804 C CA . ARG A 1 233 ? -0.024 -9.225 -19.158 1.00 89.12 233 ARG A CA 1
ATOM 1805 C C . ARG A 1 233 ? 1.329 -9.666 -18.601 1.00 89.12 233 ARG A C 1
ATOM 1807 O O . ARG A 1 233 ? 2.034 -10.408 -19.279 1.00 89.12 233 ARG A O 1
ATOM 1814 N N . CYS A 1 234 ? 1.662 -9.260 -17.378 1.00 89.75 234 CYS A N 1
ATOM 1815 C CA . CYS A 1 234 ? 3.015 -9.351 -16.823 1.00 89.75 234 CYS A CA 1
ATOM 1816 C C . CYS A 1 234 ? 3.256 -10.588 -15.940 1.00 89.75 234 CYS A C 1
ATOM 1818 O O . CYS A 1 234 ? 4.401 -10.921 -15.649 1.00 89.75 234 CYS A O 1
ATOM 1820 N N . ILE A 1 235 ? 2.216 -11.317 -15.521 1.00 90.31 235 ILE A N 1
ATOM 1821 C CA . ILE A 1 235 ? 2.400 -12.600 -14.830 1.00 90.31 235 ILE A CA 1
ATOM 1822 C C . ILE A 1 235 ? 2.299 -13.749 -15.840 1.00 90.31 235 ILE A C 1
ATOM 1824 O O . ILE A 1 235 ? 1.254 -14.000 -16.458 1.00 90.31 235 ILE A O 1
ATOM 1828 N N . ALA A 1 236 ? 3.413 -14.466 -16.006 1.00 88.94 236 ALA A N 1
ATOM 1829 C CA . ALA A 1 236 ? 3.510 -15.603 -16.918 1.00 88.94 236 ALA A CA 1
ATOM 1830 C C . ALA A 1 236 ? 2.694 -16.816 -16.434 1.00 88.94 236 ALA A C 1
ATOM 1832 O O . ALA A 1 236 ? 2.039 -17.475 -17.244 1.00 88.94 236 ALA A O 1
ATOM 1833 N N . ASP A 1 237 ? 2.691 -17.088 -15.125 1.00 92.69 237 ASP A N 1
ATOM 1834 C CA . ASP A 1 237 ? 1.937 -18.197 -14.537 1.00 92.69 237 ASP A CA 1
ATOM 1835 C C . ASP A 1 237 ? 0.427 -17.910 -14.551 1.00 92.69 237 ASP A C 1
ATOM 1837 O O . ASP A 1 237 ? -0.131 -17.219 -13.694 1.00 92.69 237 ASP A O 1
ATOM 1841 N N . LYS A 1 238 ? -0.265 -18.485 -15.537 1.00 93.06 238 LYS A N 1
ATOM 1842 C CA . LYS A 1 238 ? -1.715 -18.325 -15.686 1.00 93.06 238 LYS A CA 1
ATOM 1843 C C . LYS A 1 238 ? -2.511 -19.058 -14.608 1.00 93.06 238 LYS A C 1
ATOM 1845 O O . LYS A 1 238 ? -3.624 -18.631 -14.305 1.00 93.06 238 LYS A O 1
ATOM 1850 N N . HIS A 1 239 ? -1.970 -20.109 -13.987 1.00 94.38 239 HIS A N 1
ATOM 1851 C CA . HIS A 1 239 ? -2.627 -20.750 -12.847 1.00 94.38 239 HIS A CA 1
ATOM 1852 C C . HIS A 1 239 ? -2.616 -19.833 -11.626 1.00 94.38 239 HIS A C 1
ATOM 1854 O O . HIS A 1 239 ? -3.644 -19.712 -10.953 1.00 94.38 239 HIS A O 1
ATOM 1860 N N . HIS A 1 240 ? -1.499 -19.141 -11.389 1.00 94.00 240 HIS A N 1
ATOM 1861 C CA . HIS A 1 240 ? -1.398 -18.118 -10.348 1.00 94.00 240 HIS A CA 1
ATOM 1862 C C . HIS A 1 240 ? -2.404 -16.988 -10.590 1.00 94.00 240 HIS A C 1
ATOM 1864 O O . HIS A 1 240 ? -3.203 -16.685 -9.703 1.00 94.00 240 HIS A O 1
ATOM 1870 N N . VAL A 1 241 ? -2.458 -16.427 -11.803 1.00 94.88 241 VAL A N 1
ATOM 1871 C CA . VAL A 1 241 ? -3.427 -15.363 -12.145 1.00 94.88 241 VAL A CA 1
ATOM 1872 C C . VAL A 1 241 ? -4.869 -15.820 -11.910 1.00 94.88 241 VAL A C 1
ATOM 1874 O O . VAL A 1 241 ? -5.653 -15.123 -11.268 1.00 94.88 241 VAL A O 1
ATOM 1877 N N . VAL A 1 242 ? -5.236 -17.023 -12.361 1.00 95.31 242 VAL A N 1
ATOM 1878 C CA . VAL A 1 242 ? -6.580 -17.576 -12.122 1.00 95.31 242 VAL A CA 1
ATOM 1879 C C . VAL A 1 242 ? -6.860 -17.748 -10.623 1.00 95.31 242 VAL A C 1
ATOM 1881 O O . VAL A 1 242 ? -7.984 -17.517 -10.176 1.00 95.31 242 VAL A O 1
ATOM 1884 N N . SER A 1 243 ? -5.857 -18.131 -9.832 1.00 94.88 243 SER A N 1
ATOM 1885 C CA . SER A 1 243 ? -5.960 -18.238 -8.374 1.00 94.88 243 SER A CA 1
ATOM 1886 C C . SER A 1 243 ? -6.264 -16.887 -7.712 1.00 94.88 243 SER A C 1
ATOM 1888 O O . SER A 1 243 ? -7.173 -16.807 -6.883 1.00 94.88 243 SER A O 1
ATOM 1890 N N . MET A 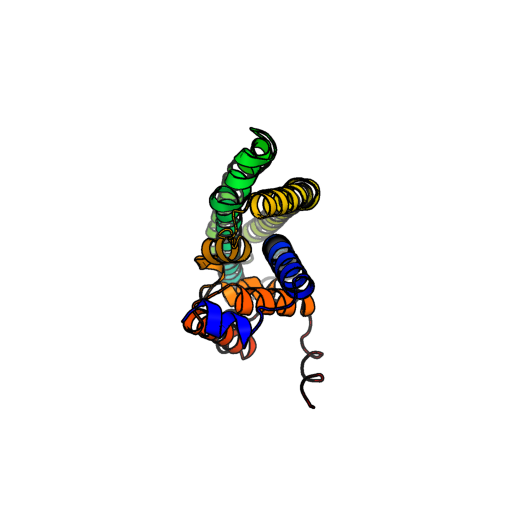1 244 ? -5.580 -15.817 -8.133 1.00 94.81 244 MET A N 1
ATOM 1891 C CA . MET A 1 244 ? -5.834 -14.437 -7.686 1.00 94.81 244 MET A CA 1
ATOM 1892 C C . MET A 1 244 ? -7.256 -13.979 -8.032 1.00 94.81 244 MET A C 1
ATOM 1894 O O . MET A 1 244 ? -7.985 -13.466 -7.186 1.00 94.81 244 MET A O 1
ATOM 1898 N N . LEU A 1 245 ? -7.692 -14.205 -9.275 1.00 94.00 245 LEU A N 1
ATOM 1899 C CA . LEU A 1 245 ? -9.039 -13.829 -9.713 1.00 94.00 245 LEU A CA 1
ATOM 1900 C C . LEU A 1 245 ? -10.119 -14.567 -8.913 1.00 94.00 245 LEU A C 1
ATOM 1902 O O . LEU A 1 245 ? -11.113 -13.967 -8.504 1.00 94.00 245 LEU A O 1
ATOM 1906 N N . ARG A 1 246 ? -9.914 -15.860 -8.632 1.00 92.81 246 ARG A N 1
ATOM 1907 C CA . ARG A 1 246 ? -10.830 -16.650 -7.796 1.00 92.81 246 ARG A CA 1
ATOM 1908 C C . ARG A 1 246 ? -10.904 -16.127 -6.365 1.00 92.81 246 ARG A C 1
ATOM 1910 O O . ARG A 1 246 ? -12.007 -16.075 -5.823 1.00 92.81 246 ARG A O 1
ATOM 1917 N N . SER A 1 247 ? -9.782 -15.731 -5.758 1.00 93.12 247 SER A N 1
ATOM 1918 C CA . SER A 1 247 ? -9.809 -15.173 -4.399 1.00 93.12 247 SER A CA 1
ATOM 1919 C C . SER A 1 247 ? -10.540 -13.829 -4.352 1.00 93.12 247 SER A C 1
ATOM 1921 O O . SER A 1 247 ? -11.304 -13.581 -3.415 1.00 93.12 247 SER A O 1
ATOM 1923 N N . LEU A 1 248 ? -10.393 -12.996 -5.389 1.00 90.75 248 LEU A N 1
ATOM 1924 C CA . LEU A 1 248 ? -11.130 -11.741 -5.521 1.00 90.75 248 LEU A CA 1
ATOM 1925 C C . LEU A 1 248 ? -12.641 -11.981 -5.650 1.00 90.75 248 LEU A C 1
ATOM 1927 O O . LEU A 1 248 ? -13.414 -11.389 -4.899 1.00 90.75 248 LEU A O 1
ATOM 1931 N N . VAL A 1 249 ? -13.066 -12.892 -6.533 1.00 88.81 249 VAL A N 1
ATOM 1932 C CA . VAL A 1 249 ? -14.486 -13.267 -6.684 1.00 88.81 249 VAL A CA 1
ATOM 1933 C C . VAL A 1 249 ? -15.051 -13.807 -5.370 1.00 88.81 249 VAL A C 1
ATOM 1935 O O . VAL A 1 249 ? -16.094 -13.344 -4.916 1.00 88.81 249 VAL A O 1
ATOM 1938 N N . ALA A 1 250 ? -14.340 -14.719 -4.701 1.00 86.50 250 ALA A N 1
ATOM 1939 C CA . ALA A 1 250 ? -14.775 -15.267 -3.418 1.00 86.50 250 ALA A CA 1
ATOM 1940 C C . ALA A 1 250 ? -14.900 -14.188 -2.322 1.00 86.50 250 ALA A C 1
ATOM 1942 O O . ALA A 1 250 ? -15.804 -14.257 -1.488 1.00 86.50 250 ALA A O 1
ATOM 1943 N N . SER A 1 251 ? -14.030 -13.174 -2.328 1.00 84.56 251 SER A N 1
ATOM 1944 C CA . SER A 1 251 ? -14.134 -12.013 -1.434 1.00 84.56 251 SER A CA 1
ATOM 1945 C C . SER A 1 251 ? -15.369 -11.155 -1.733 1.00 84.56 251 SER A C 1
ATOM 1947 O O . SER A 1 251 ? -16.101 -10.790 -0.812 1.00 84.56 251 SER A O 1
ATOM 1949 N N . LEU A 1 252 ? -15.650 -10.888 -3.013 1.00 79.75 252 LEU A N 1
ATOM 1950 C CA . LEU A 1 252 ? -16.805 -10.093 -3.454 1.00 79.75 252 LEU A CA 1
ATOM 1951 C C . LEU A 1 252 ? -18.146 -10.790 -3.192 1.00 79.75 252 LEU A C 1
ATOM 1953 O O . LEU A 1 252 ? -19.116 -10.140 -2.813 1.00 79.75 252 LEU A O 1
ATOM 1957 N N . GLU A 1 253 ? -18.196 -12.113 -3.339 1.00 79.62 253 GLU A N 1
ATOM 1958 C CA . GLU A 1 253 ? -19.378 -12.931 -3.043 1.00 79.62 253 GLU A CA 1
ATOM 1959 C C . GLU A 1 253 ? -19.606 -13.143 -1.534 1.00 79.62 253 GLU A C 1
ATOM 1961 O O . GLU A 1 253 ? -20.525 -13.861 -1.140 1.00 79.62 253 GLU A O 1
ATOM 1966 N N . GLY A 1 254 ? -18.766 -12.557 -0.670 1.00 66.19 254 GLY A N 1
ATOM 1967 C CA . GLY A 1 254 ? -18.853 -12.717 0.783 1.00 66.19 254 GLY A CA 1
ATOM 1968 C C . GLY A 1 254 ? -18.487 -14.121 1.277 1.00 66.19 254 GLY A C 1
ATOM 1969 O O . GLY A 1 254 ? -18.758 -14.456 2.429 1.00 66.19 254 GLY A O 1
ATOM 1970 N N . LYS A 1 255 ? -17.861 -14.947 0.428 1.00 50.66 255 LYS A N 1
ATOM 1971 C CA . LYS A 1 255 ? -17.393 -16.300 0.772 1.00 50.66 255 LYS A CA 1
ATOM 1972 C C . LYS A 1 255 ? -16.072 -16.282 1.552 1.00 50.66 255 LYS A C 1
ATOM 1974 O O . LYS A 1 255 ? -15.723 -17.287 2.165 1.00 50.66 255 LYS A O 1
ATOM 1979 N N . HIS A 1 256 ? -15.370 -15.145 1.589 1.00 42.22 256 HIS A N 1
ATOM 1980 C CA . HIS A 1 256 ? -14.239 -14.899 2.490 1.00 42.22 256 HIS A CA 1
ATOM 1981 C C . HIS A 1 256 ? -14.623 -13.955 3.649 1.00 42.22 256 HIS A C 1
ATOM 1983 O O . HIS A 1 256 ? -15.265 -12.931 3.419 1.00 42.22 256 HIS A O 1
ATOM 1989 N N . PRO A 1 257 ? -14.159 -14.209 4.891 1.00 41.88 257 PRO A N 1
ATOM 1990 C CA . PRO A 1 257 ? -14.499 -13.421 6.088 1.00 41.88 257 PRO A CA 1
ATOM 1991 C C . PRO A 1 257 ? -13.892 -12.000 6.131 1.00 41.88 257 PRO A C 1
ATOM 1993 O O . PRO A 1 257 ? -13.931 -11.339 7.170 1.00 41.88 257 PRO A O 1
ATOM 1996 N N . HIS A 1 258 ? -13.332 -11.514 5.020 1.00 46.50 258 HIS A N 1
ATOM 1997 C CA . HIS A 1 258 ? -12.639 -10.228 4.896 1.00 46.50 258 HIS A CA 1
ATOM 1998 C C . HIS A 1 258 ? -13.515 -9.172 4.205 1.00 46.50 258 HIS A C 1
ATOM 2000 O O . HIS A 1 258 ? -12.992 -8.303 3.508 1.00 46.50 258 HIS A O 1
ATOM 2006 N N . SER A 1 259 ? -14.843 -9.228 4.369 1.00 41.41 259 SER A N 1
ATOM 2007 C CA . SER A 1 259 ? -15.756 -8.297 3.699 1.00 41.41 259 SER A CA 1
ATOM 2008 C C . SER A 1 259 ? -15.397 -6.840 4.022 1.00 41.41 259 SER A C 1
ATOM 2010 O O . SER A 1 259 ? -15.240 -6.435 5.176 1.00 41.41 259 SER A O 1
ATOM 2012 N N . VAL A 1 260 ? -15.194 -6.112 2.934 1.00 44.25 260 VAL A N 1
ATOM 2013 C CA . VAL A 1 260 ? -14.685 -4.755 2.746 1.00 44.25 260 VAL A CA 1
ATOM 2014 C C . VAL A 1 260 ? -15.382 -3.733 3.656 1.00 44.25 260 VAL A C 1
ATOM 2016 O O . VAL A 1 260 ? -16.610 -3.703 3.727 1.00 44.25 260 VAL A O 1
ATOM 2019 N N . ILE A 1 261 ? -14.611 -2.841 4.296 1.00 40.28 261 ILE A N 1
ATOM 2020 C CA . ILE A 1 261 ? -15.136 -1.518 4.666 1.00 40.28 261 ILE A CA 1
ATOM 2021 C C . ILE A 1 261 ? -15.344 -0.803 3.341 1.00 40.28 261 ILE A C 1
ATOM 2023 O O . ILE A 1 261 ? -14.414 -0.294 2.722 1.00 40.28 261 ILE A O 1
ATOM 2027 N N . SER A 1 262 ? -16.564 -0.918 2.833 1.00 39.81 262 SER A N 1
ATOM 2028 C CA . SER A 1 262 ? -16.993 -0.314 1.585 1.00 39.81 262 SER A C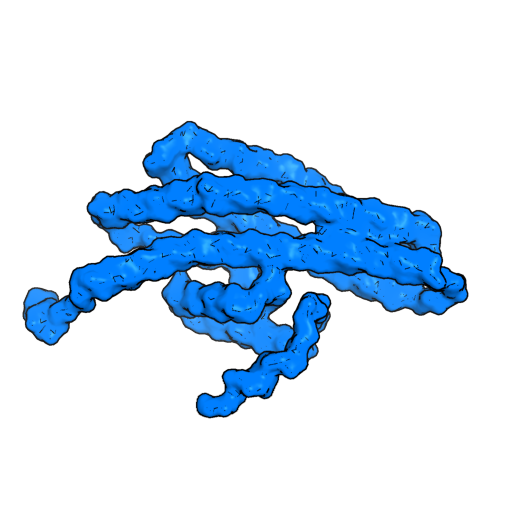A 1
ATOM 2029 C C . SER A 1 262 ? -16.897 1.204 1.737 1.00 39.81 262 SER A C 1
ATOM 2031 O O . SER A 1 262 ? -17.778 1.835 2.309 1.00 39.81 262 SER A O 1
ATOM 2033 N N . ASN A 1 263 ? -15.820 1.800 1.217 1.00 39.69 263 ASN A N 1
ATOM 2034 C CA . ASN A 1 263 ? -15.766 3.246 0.968 1.00 39.69 263 ASN A CA 1
ATOM 2035 C C . ASN A 1 263 ? -16.700 3.659 -0.183 1.00 39.69 263 ASN A C 1
ATOM 2037 O O . ASN A 1 263 ? -16.965 4.840 -0.373 1.00 39.69 263 ASN A O 1
ATOM 2041 N N . TYR A 1 264 ? -17.236 2.688 -0.926 1.00 36.50 264 TYR A N 1
ATOM 2042 C CA . TYR A 1 264 ? -18.157 2.911 -2.028 1.00 36.50 264 TYR A CA 1
ATOM 2043 C C . TYR A 1 264 ? -19.283 1.890 -1.977 1.00 36.50 264 TYR A C 1
ATOM 2045 O O . TYR A 1 264 ? -19.065 0.704 -2.229 1.00 36.50 264 TYR A O 1
ATOM 2053 N N . SER A 1 265 ? -20.487 2.364 -1.655 1.00 29.77 265 SER A N 1
ATOM 2054 C CA . SER A 1 265 ? -21.741 1.622 -1.794 1.00 29.77 265 SER A CA 1
ATOM 2055 C C . SER A 1 265 ? -21.809 0.983 -3.189 1.00 29.77 265 SER A C 1
ATOM 2057 O O . SER A 1 265 ? -22.076 1.654 -4.185 1.00 29.77 265 SER A O 1
ATOM 2059 N N . LEU A 1 266 ? -21.556 -0.326 -3.275 1.00 38.22 266 LEU A N 1
ATOM 2060 C CA . LEU A 1 266 ? -21.474 -1.106 -4.521 1.00 38.22 266 LEU A CA 1
ATOM 2061 C C . LEU A 1 266 ? -22.839 -1.338 -5.200 1.00 38.22 266 LEU A C 1
ATOM 2063 O O . LEU A 1 266 ? -22.997 -2.255 -6.003 1.00 38.22 266 LEU A O 1
ATOM 2067 N N . LYS A 1 267 ? -23.838 -0.483 -4.957 1.00 30.20 267 LYS A N 1
ATOM 2068 C CA . LYS A 1 267 ? -25.122 -0.551 -5.672 1.00 30.20 267 LYS A CA 1
ATOM 2069 C C . LYS A 1 267 ? -25.030 -0.135 -7.147 1.00 30.20 267 LYS A C 1
ATOM 2071 O O . LYS A 1 267 ? -26.013 -0.298 -7.861 1.00 30.20 267 LYS A O 1
ATOM 2076 N N . SER A 1 268 ? -23.883 0.361 -7.624 1.00 29.53 268 SER A N 1
ATOM 2077 C CA . SER A 1 268 ? -23.762 0.879 -8.996 1.00 29.53 268 SER A CA 1
ATOM 2078 C C . SER A 1 268 ? -23.070 -0.043 -10.009 1.00 29.53 268 SER A C 1
ATOM 2080 O O . SER A 1 268 ? -23.159 0.234 -11.200 1.00 29.53 268 SER A O 1
ATOM 2082 N N . VAL A 1 269 ? -22.414 -1.137 -9.598 1.00 34.94 269 VAL A N 1
ATOM 2083 C CA . VAL A 1 269 ? -21.618 -1.967 -10.538 1.00 34.94 269 VAL A CA 1
ATOM 2084 C C . VAL A 1 269 ? -22.419 -3.139 -11.125 1.00 34.94 269 VAL A C 1
ATOM 2086 O O . VAL A 1 269 ? -22.107 -3.635 -12.201 1.00 34.94 269 VAL A O 1
ATOM 2089 N N . SER A 1 270 ? -23.543 -3.519 -10.510 1.00 30.06 270 SER A N 1
ATOM 2090 C CA . SER A 1 270 ? -24.402 -4.607 -11.014 1.00 30.06 270 SER A CA 1
ATOM 2091 C C . SER A 1 270 ? -25.256 -4.223 -12.241 1.00 30.06 270 SER A C 1
ATOM 2093 O O . SER A 1 270 ? -26.051 -5.026 -12.712 1.00 30.06 270 SER A O 1
ATOM 2095 N N . LYS A 1 271 ? -25.107 -3.001 -12.779 1.00 32.19 271 LYS A N 1
ATOM 2096 C CA . LYS A 1 271 ? -25.861 -2.518 -13.953 1.00 32.19 271 LYS A CA 1
ATOM 2097 C C . LYS A 1 271 ? -25.052 -2.388 -15.248 1.00 32.19 271 LYS A C 1
ATOM 2099 O O . LYS A 1 271 ? -25.626 -1.966 -16.244 1.00 32.19 271 LYS A O 1
ATOM 2104 N N . GLN A 1 272 ? -23.765 -2.739 -15.267 1.00 30.34 272 GLN A N 1
ATOM 2105 C CA . GLN A 1 272 ? -22.921 -2.539 -16.460 1.00 30.34 272 GLN A CA 1
ATOM 2106 C C . GLN A 1 272 ? -22.274 -3.798 -17.047 1.00 30.34 272 GLN A C 1
ATOM 2108 O O . GLN A 1 272 ? -21.448 -3.684 -17.944 1.00 30.34 272 GLN A O 1
ATOM 2113 N N . ILE A 1 273 ? -22.702 -4.995 -16.642 1.00 33.19 273 ILE A N 1
ATOM 2114 C CA . ILE A 1 273 ? -22.363 -6.228 -17.369 1.00 33.19 273 ILE A CA 1
ATOM 2115 C C . ILE A 1 273 ? -23.667 -6.913 -17.765 1.00 33.19 273 ILE A C 1
ATOM 2117 O O . ILE A 1 273 ? -24.173 -7.811 -17.097 1.00 33.19 273 ILE A O 1
ATOM 2121 N N . SER A 1 274 ? -24.276 -6.387 -18.819 1.00 34.12 274 SER A N 1
ATOM 2122 C CA . SER A 1 274 ? -25.366 -7.012 -19.565 1.00 34.12 274 SER A CA 1
ATOM 2123 C C . SER A 1 274 ? -25.361 -6.416 -20.968 1.00 34.12 274 SER A C 1
ATOM 2125 O O . SER A 1 274 ? -26.140 -5.508 -21.227 1.00 34.12 274 SER A O 1
ATOM 2127 N N . PHE A 1 275 ? -24.439 -6.878 -21.815 1.00 34.91 275 PHE A N 1
ATOM 2128 C CA . PHE A 1 275 ? -24.567 -6.976 -23.272 1.00 34.91 275 PHE A CA 1
ATOM 2129 C C . PHE A 1 275 ? -23.586 -8.039 -23.761 1.00 34.91 275 PHE A C 1
ATOM 2131 O O . PHE A 1 275 ? -22.413 -7.981 -23.328 1.00 34.91 275 PHE A O 1
#

Foldseek 3Di:
DVVVVCVVCVPDPPVVVVVVLVVLLVLLLLLLLLLLLLLLLLLVLLLVLLVVLLVVLVPDDPDDPQVVSLVSLVLSLVSLVLSVVSVVLSLQLCVPAQVVLCCVQPHNCLCVVLNVLSVVCVVLSVVLNVLSVVLNPDRPSDPVNSVSSVVSSVSSVVSSVSSVVSVVCCSVPRSVSSSVSSVVCVVVVVPVCSSLLSSVVSCVVCLDLPNVLSSLLSDDPVSSVSNLVSCVVNDPPVVSNVSSVVSNVCQVVVVDVSNDPPPDDPPPPVPPPDD

Secondary structure (DSSP, 8-state):
-HHHHHHHSPPSPHHHHHHHHHHHHHHHHHHHHHHHHHHHHHHHHHHHHHHHHHHHHHH--S---HHHHHHHHHHHHHHHHHHHHHHHHHHHHIIIIIHHHHHHHT-TTTTHHHHHHHHHHHHHHHHHHHHHHHHHHS-TTSHHHHHHHHHHHHHHHHHHHHHHHHHHHIIIIIHHHHHHHHHHHHHTT-TT--HHHHHHHHTTTTTSTTTHHHHHTTS-HHHHHHHHHHHHHH---HHHHHHHHHHHHHHHTT-SS-----SS-GGGSTTS---

Organism: NCBI:txid296719

Sequence (275 aa):
MLRYVDSRFPGPPRAAAAAAAAEEEAAAAAAVALQHRSVERQAEGMARWAAEMAAAGARKKKGAATGVVAAEGRRLGRRYGELVEVMLEHARMEERVLFPVLERTAHRGVCKAANAEHARDLPMINGIKEDIKSLLVMEAGTPSYQEALVNLSLRLKTLLEHCKEHFKEEERELIPLFDAANRMLREEGNTSSRWAEEVMRAMEATHSQRLFPFFMAGLLPQEAVQYLDIVCRCIADKHHVVSMLRSLVASLEGKHPHSVISNYSLKSVSKQISF

Radius of gyration: 22.2 Å; chains: 1; bounding box: 51×36×75 Å